Protein AF-A0A354M3P5-F1 (afdb_monomer)

Solvent-accessible surface area (backbone atoms only — not comparable to full-atom values): 19837 Å² total; per-residue (Å²): 135,86,82,86,78,85,82,77,86,78,77,88,73,89,76,89,75,86,85,77,89,74,95,75,87,72,78,72,76,75,56,75,45,74,88,72,51,92,60,45,34,33,39,21,39,80,48,54,45,49,77,28,66,48,62,41,77,49,44,38,40,32,27,30,64,82,75,73,38,81,31,63,32,48,49,71,43,52,34,31,38,46,77,45,86,85,31,73,47,47,80,80,62,49,25,47,46,70,95,65,72,90,73,82,83,83,66,96,84,57,84,75,81,77,77,78,40,64,35,51,25,42,51,77,29,38,50,16,61,39,42,37,35,53,34,90,82,52,75,54,78,33,33,43,32,39,35,65,48,73,36,87,67,71,43,90,43,48,46,76,42,94,21,40,43,30,40,39,33,37,30,59,40,73,58,42,71,71,68,60,51,45,41,32,28,70,75,45,75,71,51,65,58,36,39,59,76,68,64,53,62,64,81,34,54,68,58,54,79,75,51,71,46,95,80,28,30,35,37,31,46,65,53,102,89,46,40,34,43,33,54,46,45,80,35,38,61,27,28,31,50,65,43,74,60,24,51,47,44,83,54,49,76,46,77,42,74,55,68,75,42,75,91,47,86,85,38,44,79,30,41,29,24,37,33,42,49,29,22,38,32,57,24,93,89,46,82,47,68,33,77,37,50,38,30,45,39,71,78,51,101,51,31,37,37,42,33,53,31,58,62,48,63,66,74,28,41,36,64,60,71,71,32,63,72,55,63,72,69,68,56,61,62,41,74,72,73,35,45,37,34,36,28,36,56,61,130

Radius of gyration: 24.17 Å; Cα contacts (8 Å, |Δi|>4): 695; chains: 1; bounding box: 56×64×63 Å

Sequence (347 aa):
MKKIFYFLCLSVIALTFPSCNDDDNDETKKPTSFDEIDEKIMYSFEASSQSMSNTLDVKVILQGEESGKSFTAPEDINIPFEVDAASTAEIGTDYSIDGYTPTESTAADSEEPKLKHFITVKAGSNEGTVRFTAGESISTIKSIILKLNAPEKNADKFYLGNYDRMNIYITKANTDFNNFAGNWKPVKITNKLNWINLEIPAEDYTNLPETFNADDYLEIVNTNDSKKIIPHVTGSLKNYFCGSEHEVSFLSVENFFDMSMMDNWDGIDIIYYTIKGANKYFSATKSEPADLKIGFYKVDDNTINIFIHEYVPTDFFYSSFNDTFFGEWNFNAPSVFGITYKFTRIQ

Mean predicted aligned error: 10.64 Å

Secondary structure (DSSP, 8-state):
-------------------------------SSGGG--S-EEEEES-SEEEESSEEEEEEEEEETTT-SBPPPSS-EEEEEEE-TT--SPBTTTEEETT--------TTS------EEEEEPTT-SEEEEEEEE-TT--S-EEEEEEE---SSSGGGEEE-S-SEEEEEE-TTTTSGGGG-EEEEEEEES-HHHHHHTT--GGGGTT-S----TT-EEEEEEETTEEEEEEE--SGGGGTS-SS-EEEEEEEEEEE--TT-TT-TT-EEEEEEEEEEEETT--SS---EEEEEEEEEEEETTEEEEEE-----SSSSHHHHT-HHHHHTT--HHHHS-EEEEEEE--

Structure (mmCIF, N/CA/C/O backbone):
data_AF-A0A354M3P5-F1
#
_entry.id   AF-A0A354M3P5-F1
#
loop_
_atom_site.group_PDB
_atom_site.id
_atom_site.type_symbol
_atom_site.label_atom_id
_atom_site.label_alt_id
_atom_site.label_comp_id
_atom_site.label_asym_id
_atom_site.label_entity_id
_atom_site.label_seq_id
_atom_site.pdbx_PDB_ins_code
_atom_site.Cartn_x
_atom_site.Cartn_y
_atom_site.Cartn_z
_atom_site.occupancy
_atom_site.B_iso_or_equiv
_atom_site.auth_seq_id
_atom_site.auth_comp_id
_atom_site.auth_asym_id
_atom_site.auth_atom_id
_atom_site.pdbx_PDB_model_num
ATOM 1 N N . MET A 1 1 ? -27.046 15.593 -1.693 1.00 27.48 1 MET A N 1
ATOM 2 C CA . MET A 1 1 ? -25.793 15.985 -2.375 1.00 27.48 1 MET A CA 1
ATOM 3 C C . MET A 1 1 ? -24.634 15.523 -1.506 1.00 27.48 1 MET A C 1
ATOM 5 O O . MET A 1 1 ? -24.440 16.097 -0.446 1.00 27.48 1 MET A O 1
ATOM 9 N N . LYS A 1 2 ? -23.947 14.437 -1.883 1.00 25.05 2 LYS A N 1
ATOM 10 C CA . LYS A 1 2 ? -22.755 13.952 -1.168 1.00 25.05 2 LYS A CA 1
ATOM 11 C C . LYS A 1 2 ? -21.579 14.855 -1.552 1.00 25.05 2 LYS A C 1
ATOM 13 O O . LYS A 1 2 ? -21.233 14.909 -2.728 1.00 25.05 2 LYS A O 1
ATOM 18 N N . LYS A 1 3 ? -21.027 15.607 -0.598 1.00 25.31 3 LYS A N 1
ATOM 19 C CA . LYS A 1 3 ? -19.786 16.366 -0.799 1.00 25.31 3 LYS A CA 1
ATOM 20 C C . LYS A 1 3 ? -18.620 15.400 -0.595 1.00 25.31 3 LYS A C 1
ATOM 22 O O . LYS A 1 3 ? -18.462 14.859 0.490 1.00 25.31 3 LYS A O 1
ATOM 27 N N . ILE A 1 4 ? -17.865 15.148 -1.657 1.00 26.86 4 ILE A N 1
ATOM 28 C CA . ILE A 1 4 ? -16.621 14.376 -1.621 1.00 26.86 4 ILE A CA 1
ATOM 29 C C . ILE A 1 4 ? -15.519 15.360 -1.225 1.00 26.86 4 ILE A C 1
ATOM 31 O O . ILE A 1 4 ? -15.253 16.300 -1.972 1.00 26.86 4 ILE A O 1
ATOM 35 N N . PHE A 1 5 ? -14.914 15.174 -0.053 1.00 29.09 5 PHE A N 1
ATOM 36 C CA . PHE A 1 5 ? -13.699 15.885 0.343 1.00 29.09 5 PHE A CA 1
ATOM 37 C C . PHE A 1 5 ? -12.498 14.960 0.141 1.00 29.09 5 PHE A C 1
ATOM 39 O O . PHE A 1 5 ? -12.430 13.885 0.733 1.00 29.09 5 PHE A O 1
ATOM 46 N N . TYR A 1 6 ? -11.569 15.382 -0.716 1.00 27.64 6 TYR A N 1
ATOM 47 C CA . TYR A 1 6 ? -10.250 14.770 -0.849 1.00 27.64 6 TYR A CA 1
ATOM 48 C C . TYR A 1 6 ? -9.402 15.139 0.372 1.00 27.64 6 TYR A C 1
ATOM 50 O O . TYR A 1 6 ? -9.269 16.320 0.693 1.00 27.64 6 TYR A O 1
ATOM 58 N N . PHE A 1 7 ? -8.818 14.141 1.034 1.00 32.97 7 PHE A N 1
ATOM 59 C CA . PHE A 1 7 ? -7.822 14.353 2.080 1.00 32.97 7 PHE A CA 1
ATOM 60 C C . PHE A 1 7 ? -6.436 14.465 1.436 1.00 32.97 7 PHE A C 1
ATOM 62 O O . PHE A 1 7 ? -5.943 13.509 0.842 1.00 32.97 7 PHE A O 1
ATOM 69 N N . LEU A 1 8 ? -5.809 15.637 1.557 1.00 26.88 8 LEU A N 1
ATOM 70 C CA . LEU A 1 8 ? -4.365 15.782 1.400 1.00 26.88 8 LEU A CA 1
ATOM 71 C C . LEU A 1 8 ? -3.717 15.352 2.723 1.00 26.88 8 LEU A C 1
ATOM 73 O O . LEU A 1 8 ? -4.010 15.932 3.770 1.00 26.88 8 LEU A O 1
ATOM 77 N N . CYS A 1 9 ? -2.822 14.366 2.684 1.00 29.03 9 CYS A N 1
ATOM 78 C CA . CYS A 1 9 ? -1.909 14.089 3.790 1.00 29.03 9 CYS A CA 1
ATOM 79 C C . CYS A 1 9 ? -1.002 15.312 4.000 1.00 29.03 9 CYS A C 1
ATOM 81 O O . CYS A 1 9 ? -0.074 15.539 3.226 1.00 29.03 9 CYS A O 1
ATOM 83 N N . LEU A 1 10 ? -1.254 16.110 5.042 1.00 27.86 10 LEU A N 1
ATOM 84 C CA . LEU A 1 10 ? -0.299 17.124 5.483 1.00 27.86 10 LEU A CA 1
ATOM 85 C C . LEU A 1 10 ? 0.821 16.439 6.275 1.00 27.86 10 LEU A C 1
ATOM 87 O O . LEU A 1 10 ? 0.639 16.033 7.421 1.00 27.86 10 LEU A O 1
ATOM 91 N N . SER A 1 11 ? 2.000 16.340 5.667 1.00 32.31 11 SER A N 1
ATOM 92 C CA . SER A 1 11 ? 3.255 16.136 6.388 1.00 32.31 11 SER A CA 1
ATOM 93 C C . SER A 1 11 ? 3.526 17.350 7.280 1.00 32.31 11 SER A C 1
ATOM 95 O O . SER A 1 11 ? 3.612 18.479 6.793 1.00 32.31 11 SER A O 1
ATOM 97 N N . VAL A 1 12 ? 3.661 17.121 8.585 1.00 29.19 12 VAL A N 1
ATOM 98 C CA . VAL A 1 12 ? 3.973 18.153 9.579 1.00 29.19 12 VAL A CA 1
ATOM 99 C C . VAL A 1 12 ? 5.411 18.636 9.369 1.00 29.19 12 VAL A C 1
ATOM 101 O O . VAL A 1 12 ? 6.363 17.984 9.787 1.00 29.19 12 VAL A O 1
ATOM 104 N N . ILE A 1 13 ? 5.580 19.792 8.724 1.00 29.83 13 ILE A N 1
ATOM 105 C CA . ILE A 1 13 ? 6.828 20.560 8.775 1.00 29.83 13 ILE A CA 1
ATOM 106 C C . ILE A 1 13 ? 6.700 21.528 9.952 1.00 29.83 13 ILE A C 1
ATOM 108 O O . ILE A 1 13 ? 5.876 22.442 9.932 1.00 29.83 13 ILE A O 1
ATOM 112 N N . ALA A 1 14 ? 7.518 21.330 10.984 1.00 32.56 14 ALA A N 1
ATOM 113 C CA . ALA A 1 14 ? 7.664 22.286 12.072 1.00 32.56 14 ALA A CA 1
ATOM 114 C C . ALA A 1 14 ? 8.384 23.545 11.555 1.00 32.56 14 ALA A C 1
ATOM 116 O O . ALA A 1 14 ? 9.608 23.576 11.450 1.00 32.56 14 ALA A O 1
ATOM 117 N N . LEU A 1 15 ? 7.622 24.588 11.224 1.00 27.52 15 LEU A N 1
ATOM 118 C CA . LEU A 1 15 ? 8.147 25.939 11.035 1.00 27.52 15 LEU A CA 1
ATOM 119 C C . LEU A 1 15 ? 7.920 26.730 12.322 1.00 27.52 15 LEU A C 1
ATOM 121 O O . LEU A 1 15 ? 6.807 27.146 12.631 1.00 27.52 15 LEU A O 1
ATOM 125 N N . THR A 1 16 ? 8.991 26.939 13.082 1.00 30.89 16 THR A N 1
ATOM 126 C CA . THR A 1 16 ? 9.012 27.902 14.183 1.00 30.89 16 THR A CA 1
ATOM 127 C C . THR A 1 16 ? 9.045 29.318 13.609 1.00 30.89 16 THR A C 1
ATOM 129 O O . THR A 1 16 ? 10.039 29.701 12.991 1.00 30.89 16 THR A O 1
ATOM 132 N N . PHE A 1 17 ? 8.002 30.111 13.853 1.00 30.06 17 PHE A N 1
ATOM 133 C CA . PHE A 1 17 ? 8.050 31.570 13.730 1.00 30.06 17 PHE A CA 1
ATOM 134 C C . PHE A 1 17 ? 7.848 32.216 15.111 1.00 30.06 17 PHE A C 1
ATOM 136 O O . PHE A 1 17 ? 7.131 31.650 15.939 1.00 30.06 17 PHE A O 1
ATOM 143 N N . PRO A 1 18 ? 8.491 33.363 15.403 1.00 30.20 18 PRO A N 1
ATOM 144 C CA . PRO A 1 18 ? 8.414 33.988 16.715 1.00 30.20 18 PRO A CA 1
ATOM 145 C C . PRO A 1 18 ? 7.048 34.636 16.962 1.00 30.20 18 PRO A C 1
ATOM 147 O O . PRO A 1 18 ? 6.507 35.331 16.107 1.00 30.20 18 PRO A O 1
ATOM 150 N N . SER A 1 19 ? 6.568 34.416 18.184 1.00 30.00 19 SER A N 1
ATOM 151 C CA . SER A 1 19 ? 5.450 35.054 18.883 1.00 30.00 19 SER A CA 1
ATOM 152 C C . SER A 1 19 ? 5.223 36.535 18.538 1.00 30.00 19 SER A C 1
ATOM 154 O O . SER A 1 19 ? 6.055 37.384 18.865 1.00 30.00 19 SER A O 1
ATOM 156 N N . CYS A 1 20 ? 4.028 36.846 18.033 1.00 26.80 20 CYS A N 1
ATOM 157 C CA . CYS A 1 20 ? 3.345 38.101 18.335 1.00 26.80 20 CYS A CA 1
ATOM 158 C C . CYS A 1 20 ? 2.257 37.796 19.373 1.00 26.80 20 CYS A C 1
ATOM 160 O O . CYS A 1 20 ? 1.345 37.022 19.095 1.00 26.80 20 CYS A O 1
ATOM 162 N N . ASN A 1 21 ? 2.414 38.380 20.564 1.00 38.94 21 ASN A N 1
ATOM 163 C CA . ASN A 1 21 ? 1.399 38.438 21.612 1.00 38.94 21 ASN A CA 1
ATOM 164 C C . ASN A 1 21 ? 0.134 39.103 21.065 1.00 38.94 21 ASN A C 1
ATOM 166 O O . ASN A 1 21 ? 0.189 40.285 20.735 1.00 38.94 21 ASN A O 1
ATOM 170 N N . ASP A 1 22 ? -0.976 38.375 21.092 1.00 30.92 22 ASP A N 1
ATOM 171 C CA . ASP A 1 22 ? -2.284 38.940 21.401 1.00 30.92 22 ASP A CA 1
ATOM 172 C C . ASP A 1 22 ? -2.872 38.087 22.536 1.00 30.92 22 ASP A C 1
ATOM 174 O O . ASP A 1 22 ? -3.153 36.898 22.378 1.00 30.92 22 ASP A O 1
ATOM 178 N N . ASP A 1 23 ? -2.939 38.705 23.717 1.00 36.22 23 ASP A N 1
ATOM 179 C CA . ASP A 1 23 ? -3.533 38.196 24.955 1.00 36.22 23 ASP A CA 1
ATOM 180 C C . ASP A 1 23 ? -5.069 38.151 24.827 1.00 36.22 23 ASP A C 1
ATOM 182 O O . ASP A 1 23 ? -5.768 38.952 25.442 1.00 36.22 23 ASP A O 1
ATOM 186 N N . ASP A 1 24 ? -5.607 37.198 24.064 1.00 34.44 24 ASP A N 1
ATOM 187 C CA . ASP A 1 24 ? -7.014 36.789 24.179 1.00 34.44 24 ASP A CA 1
ATOM 188 C C . ASP A 1 24 ? -7.067 35.378 24.768 1.00 34.44 24 ASP A C 1
ATOM 190 O O . ASP A 1 24 ? -7.134 34.354 24.087 1.00 34.44 24 ASP A O 1
ATOM 194 N N . ASN A 1 25 ? -6.986 35.347 26.096 1.00 39.16 25 ASN A N 1
ATOM 195 C CA . ASN A 1 25 ? -7.084 34.156 26.925 1.00 39.16 25 ASN A CA 1
ATOM 196 C C . ASN A 1 25 ? -8.553 33.711 27.057 1.00 39.16 25 ASN A C 1
ATOM 198 O O . ASN A 1 25 ? -9.104 33.683 28.158 1.00 39.16 25 ASN A O 1
ATOM 202 N N . ASP A 1 26 ? -9.203 33.401 25.933 1.00 36.16 26 ASP A N 1
ATOM 203 C CA . ASP A 1 26 ? -10.473 32.676 25.931 1.00 36.16 26 ASP A CA 1
ATOM 204 C C . ASP A 1 26 ? -10.154 31.178 25.850 1.00 36.16 26 ASP A C 1
ATOM 206 O O . ASP A 1 26 ? -10.207 30.539 24.793 1.00 36.16 26 ASP A O 1
ATOM 210 N N . GLU A 1 27 ? -9.738 30.609 26.989 1.00 40.81 27 GLU A N 1
ATOM 211 C CA . GLU A 1 27 ? -9.806 29.164 27.195 1.00 40.81 27 GLU A CA 1
ATOM 212 C C . GLU A 1 27 ? -11.283 28.769 27.111 1.00 40.81 27 GLU A C 1
ATOM 214 O O . GLU A 1 27 ? -11.997 28.705 28.113 1.00 40.81 27 GLU A O 1
ATOM 219 N N . THR A 1 28 ? -11.753 28.530 25.887 1.00 55.53 28 THR A N 1
ATOM 220 C CA . THR A 1 28 ? -13.046 27.905 25.616 1.00 55.53 28 THR A CA 1
ATOM 221 C C . THR A 1 28 ? -13.157 26.675 26.508 1.00 55.53 28 THR A C 1
ATOM 223 O O . THR A 1 28 ? -12.428 25.691 26.356 1.00 55.53 28 THR A O 1
ATOM 226 N N . LYS A 1 29 ? -14.023 26.773 27.521 1.00 62.16 29 LYS A N 1
ATOM 227 C CA . LYS A 1 29 ? -14.236 25.727 28.519 1.00 62.16 29 LYS A CA 1
ATOM 228 C C . LYS A 1 29 ? -14.520 24.422 27.778 1.00 62.16 29 LYS A C 1
ATOM 230 O O . LYS A 1 29 ? -15.522 24.324 27.073 1.00 62.16 29 LYS A O 1
ATOM 235 N N . LYS A 1 30 ? -13.633 23.431 27.922 1.00 70.56 30 LYS A N 1
ATOM 236 C CA . LYS A 1 30 ? -13.841 22.113 27.312 1.00 70.56 30 LYS A CA 1
ATOM 237 C C . LYS A 1 30 ? -15.172 21.540 27.813 1.00 70.56 30 LYS A C 1
ATOM 239 O O . LYS A 1 30 ? -15.421 21.623 29.022 1.00 70.56 30 LYS A O 1
ATOM 244 N N . PRO A 1 31 ? -16.006 20.975 26.924 1.00 72.25 31 PRO A N 1
ATOM 245 C CA . PRO A 1 31 ? -17.275 20.397 27.328 1.00 72.25 31 PRO A CA 1
ATOM 246 C C . PRO A 1 31 ? -17.030 19.292 28.356 1.00 72.25 31 PRO A C 1
ATOM 248 O O . PRO A 1 31 ? -16.082 18.512 28.257 1.00 72.25 31 PRO A O 1
ATOM 251 N N . THR A 1 32 ? -17.881 19.265 29.371 1.00 80.69 32 THR A N 1
ATOM 252 C CA . THR A 1 32 ? -17.844 18.308 30.484 1.00 80.69 32 THR A CA 1
ATOM 253 C C . THR A 1 32 ? -18.925 17.237 30.359 1.00 80.69 32 THR A C 1
ATOM 255 O O . THR A 1 32 ? -18.913 16.263 31.108 1.00 80.69 32 THR A O 1
ATOM 258 N N . SER A 1 33 ? -19.841 17.387 29.395 1.00 84.88 33 SER A N 1
ATOM 259 C CA . SER A 1 33 ? -20.856 16.395 29.028 1.00 84.88 33 SER A CA 1
ATOM 260 C C . SER A 1 33 ? -21.257 16.514 27.551 1.00 84.88 33 SER A C 1
ATOM 262 O O . SER A 1 33 ? -20.971 17.522 26.906 1.00 84.88 33 SER A O 1
ATOM 264 N N . PHE A 1 34 ? -21.951 15.502 27.018 1.00 85.06 34 PHE A N 1
ATOM 265 C CA . PHE A 1 34 ? -22.477 15.518 25.644 1.00 85.06 34 PHE A CA 1
ATOM 266 C C . PHE A 1 34 ? -23.648 16.472 25.406 1.00 85.06 34 PHE A C 1
ATOM 268 O O . PHE A 1 34 ? -23.914 16.831 24.258 1.00 85.06 34 PHE A O 1
ATOM 275 N N . ASP A 1 35 ? -24.314 16.913 26.470 1.00 84.38 35 ASP A N 1
ATOM 276 C CA . ASP A 1 35 ? -25.398 17.892 26.378 1.00 84.38 35 ASP A CA 1
ATOM 277 C C . ASP A 1 35 ? -24.871 19.302 26.074 1.00 84.38 35 ASP A C 1
ATOM 279 O O . ASP A 1 35 ? -25.602 20.124 25.535 1.00 84.38 35 ASP A O 1
ATOM 283 N N . GLU A 1 36 ? -23.595 19.572 26.377 1.00 83.00 36 GLU A N 1
ATOM 284 C CA . GLU A 1 36 ? -22.907 20.838 26.076 1.00 83.00 36 GLU A CA 1
ATOM 285 C C . GLU A 1 36 ? -22.355 20.884 24.636 1.00 83.00 36 GLU A C 1
ATOM 287 O O . GLU A 1 36 ? -21.665 21.835 24.270 1.00 83.00 36 GLU A O 1
ATOM 292 N N . ILE A 1 37 ? -22.606 19.843 23.830 1.00 83.06 37 ILE A N 1
ATOM 293 C CA . ILE A 1 37 ? -22.069 19.702 22.475 1.00 83.06 37 ILE A CA 1
ATOM 294 C C . ILE A 1 37 ? -23.180 19.918 21.448 1.00 83.06 37 ILE A C 1
ATOM 296 O O . ILE A 1 37 ? -24.092 19.092 21.302 1.00 83.06 37 ILE A O 1
ATOM 300 N N . ASP A 1 38 ? -23.036 21.008 20.697 1.00 83.81 38 ASP A N 1
ATOM 301 C CA . ASP A 1 38 ? -23.985 21.449 19.671 1.00 83.81 38 ASP A CA 1
ATOM 302 C C . ASP A 1 38 ? -23.616 20.994 18.245 1.00 83.81 38 ASP A C 1
ATOM 304 O O . ASP A 1 38 ? -24.405 21.179 17.322 1.00 83.81 38 ASP A O 1
ATOM 308 N N . GLU A 1 39 ? -22.465 20.338 18.057 1.00 86.00 39 GLU A N 1
ATOM 309 C CA . GLU A 1 39 ? -22.055 19.749 16.774 1.00 86.00 39 GLU A CA 1
ATOM 310 C C . GLU A 1 39 ? -22.194 18.218 16.758 1.00 86.00 39 GLU A C 1
ATOM 312 O O . GLU A 1 39 ? -22.227 17.561 17.804 1.00 86.00 39 GLU A O 1
ATOM 317 N N . LYS A 1 40 ? -22.246 17.620 15.560 1.00 90.81 40 LYS A N 1
ATOM 318 C CA . LYS A 1 40 ? -22.055 16.172 15.439 1.00 90.81 40 LYS A CA 1
ATOM 319 C C . LYS A 1 40 ? -20.577 15.816 15.464 1.00 90.81 40 LYS A C 1
ATOM 321 O O . LYS A 1 40 ? -19.721 16.572 15.014 1.00 90.81 40 LYS A O 1
ATOM 326 N N . ILE A 1 41 ? -20.293 14.609 15.926 1.00 93.75 41 ILE A N 1
ATOM 327 C CA . ILE A 1 41 ? -18.944 14.084 16.089 1.00 93.75 41 ILE A CA 1
ATOM 328 C C . ILE A 1 41 ? -18.720 12.979 15.057 1.00 93.75 41 ILE A C 1
ATOM 330 O O . ILE A 1 41 ? -19.405 11.954 15.043 1.00 93.75 41 ILE A O 1
ATOM 334 N N . MET A 1 42 ? -17.740 13.181 14.189 1.00 94.62 42 MET A N 1
ATOM 335 C CA . MET A 1 42 ? -17.247 12.151 13.291 1.00 94.62 42 MET A CA 1
ATOM 336 C C . MET A 1 42 ? -16.378 11.160 14.064 1.00 94.62 42 MET A C 1
ATOM 338 O O . MET A 1 42 ? -15.524 11.568 14.851 1.00 94.62 42 MET A O 1
ATOM 342 N N . TYR A 1 43 ? -16.538 9.869 13.784 1.00 96.06 43 TYR A N 1
ATOM 343 C CA . TYR A 1 43 ? -15.621 8.821 14.229 1.00 96.06 43 TYR A CA 1
ATOM 344 C C . TYR A 1 43 ? -15.225 7.924 13.055 1.00 96.06 43 TYR A C 1
ATOM 346 O O . TYR A 1 43 ? -16.040 7.609 12.185 1.00 96.06 43 TYR A O 1
ATOM 354 N N . SER A 1 44 ? -13.949 7.554 12.998 1.00 96.50 44 SER A N 1
ATOM 355 C CA . SER A 1 44 ? -13.354 6.821 11.877 1.00 96.50 44 SER A CA 1
ATOM 356 C C . SER A 1 44 ? -12.090 6.107 12.338 1.00 96.50 44 SER A C 1
ATOM 358 O O . SER A 1 44 ? -11.407 6.606 13.236 1.00 96.50 44 SER A O 1
ATOM 360 N N . PHE A 1 45 ? -11.729 4.994 11.699 1.00 97.56 45 PHE A N 1
ATOM 361 C CA . PHE A 1 45 ? -10.362 4.485 11.789 1.00 97.56 45 PHE A CA 1
ATOM 362 C C . PHE A 1 45 ? -9.372 5.547 11.289 1.00 97.56 45 PHE A C 1
ATOM 364 O O . PHE A 1 45 ? -9.740 6.417 10.492 1.00 97.56 45 PHE A O 1
ATOM 371 N N . GLU A 1 46 ? -8.116 5.481 11.736 1.00 94.25 46 GLU A N 1
ATOM 372 C CA . GLU A 1 46 ? -7.064 6.398 11.264 1.00 94.25 46 GLU A CA 1
ATOM 373 C C . GLU A 1 46 ? -6.675 6.170 9.793 1.00 94.25 46 GLU A C 1
ATOM 375 O O . GLU A 1 46 ? -6.226 7.093 9.114 1.00 94.25 46 GLU A O 1
ATOM 380 N N . ALA A 1 47 ? -6.877 4.949 9.293 1.00 92.06 47 ALA A N 1
ATOM 381 C CA . ALA A 1 47 ? -6.555 4.536 7.936 1.00 92.06 47 ALA A CA 1
ATOM 382 C C . ALA A 1 47 ? -7.534 3.461 7.447 1.00 92.06 47 ALA A C 1
ATOM 384 O O . ALA A 1 47 ? -8.117 2.722 8.240 1.00 92.06 47 ALA A O 1
ATOM 385 N N . SER A 1 48 ? -7.675 3.338 6.128 1.00 92.75 48 SER A N 1
ATOM 386 C CA . SER A 1 48 ? -8.468 2.281 5.488 1.00 92.75 48 SER A CA 1
ATOM 387 C C . SER A 1 48 ? -7.756 0.922 5.454 1.00 92.75 48 SER A C 1
ATOM 389 O O . SER A 1 48 ? -8.408 -0.114 5.311 1.00 92.75 48 SER A O 1
ATOM 391 N N . SER A 1 49 ? -6.427 0.896 5.573 1.00 92.31 49 SER A N 1
ATOM 392 C CA . SER A 1 49 ? -5.634 -0.333 5.538 1.00 92.31 49 SER A CA 1
ATOM 393 C C . SER A 1 49 ? -4.308 -0.206 6.282 1.00 92.31 49 SER A C 1
ATOM 395 O O . SER A 1 49 ? -3.680 0.852 6.285 1.00 92.31 49 SER A O 1
ATOM 397 N N . GLN A 1 50 ? -3.860 -1.307 6.891 1.00 90.69 50 GLN A N 1
ATOM 398 C CA . GLN A 1 50 ? -2.546 -1.419 7.534 1.00 90.69 50 GLN A CA 1
ATOM 399 C C . GLN A 1 50 ? -1.984 -2.841 7.425 1.00 90.69 50 GLN A C 1
ATOM 401 O O . GLN A 1 50 ? -2.715 -3.808 7.216 1.00 90.69 50 GLN A O 1
ATOM 406 N N . SER A 1 51 ? -0.669 -2.974 7.596 1.00 89.06 51 SER A N 1
ATOM 407 C CA . SER A 1 51 ? 0.019 -4.264 7.705 1.00 89.06 51 SER A CA 1
ATOM 408 C C . SER A 1 51 ? 0.434 -4.542 9.147 1.00 89.06 51 SER A C 1
ATOM 410 O O . SER A 1 51 ? 0.971 -3.654 9.809 1.00 89.06 51 SER A O 1
ATOM 412 N N . MET A 1 52 ? 0.294 -5.787 9.594 1.00 89.56 52 MET A N 1
ATOM 413 C CA . MET A 1 52 ? 0.733 -6.275 10.896 1.00 89.56 52 MET A CA 1
ATOM 414 C C . MET A 1 52 ? 1.709 -7.443 10.716 1.00 89.56 52 MET A C 1
ATOM 416 O O . MET A 1 52 ? 1.324 -8.517 10.258 1.00 89.56 52 MET A O 1
ATOM 420 N N . SER A 1 53 ? 2.969 -7.267 11.120 1.00 83.88 53 SER A N 1
ATOM 421 C CA . SER A 1 53 ? 3.941 -8.370 11.174 1.00 83.88 53 SER A CA 1
ATOM 422 C C . SER A 1 53 ? 4.056 -8.994 12.562 1.00 83.88 53 SER A C 1
ATOM 424 O O . SER A 1 53 ? 4.388 -10.165 12.659 1.00 83.88 53 SER A O 1
ATOM 426 N N . ASN A 1 54 ? 3.761 -8.269 13.642 1.00 87.50 54 ASN A N 1
ATOM 427 C CA . ASN A 1 54 ? 3.731 -8.848 14.986 1.00 87.50 54 ASN A CA 1
ATOM 428 C C . ASN A 1 54 ? 2.589 -8.279 15.817 1.00 87.50 54 ASN A C 1
ATOM 430 O O . ASN A 1 54 ? 1.699 -9.016 16.214 1.00 87.50 54 ASN A O 1
ATOM 434 N N . THR A 1 55 ? 2.590 -6.968 16.024 1.00 91.88 55 THR A N 1
ATOM 435 C CA . THR A 1 55 ? 1.533 -6.259 16.744 1.00 91.88 55 THR A CA 1
ATOM 436 C C . THR A 1 55 ? 1.106 -5.035 15.957 1.00 91.88 55 THR A C 1
ATOM 438 O O . THR A 1 55 ? 1.927 -4.449 15.249 1.00 91.88 55 THR A O 1
ATOM 441 N N . LEU A 1 56 ? -0.152 -4.636 16.102 1.00 93.94 56 LEU A N 1
ATOM 442 C CA . LEU A 1 56 ? -0.694 -3.426 15.497 1.00 93.94 56 LEU A CA 1
ATOM 443 C C . LEU A 1 56 ? -1.648 -2.738 16.467 1.00 93.94 56 LEU A C 1
ATOM 445 O O . LEU A 1 56 ? -2.589 -3.359 16.953 1.00 93.94 56 LEU A O 1
ATOM 449 N N . ASP A 1 57 ? -1.417 -1.455 16.715 1.00 95.81 57 ASP A N 1
ATOM 450 C CA . ASP A 1 57 ? -2.317 -0.615 17.498 1.00 95.81 57 ASP A CA 1
ATOM 451 C C . ASP A 1 57 ? -3.316 0.041 16.538 1.00 95.81 57 ASP A C 1
ATOM 453 O O . ASP A 1 57 ? -2.982 0.981 15.823 1.00 95.81 57 ASP A O 1
ATOM 457 N N . VAL A 1 58 ? -4.540 -0.484 16.501 1.00 96.50 58 VAL A N 1
ATOM 458 C CA . VAL A 1 58 ? -5.627 0.028 15.662 1.00 96.50 58 VAL A CA 1
ATOM 459 C C . VAL A 1 58 ? -6.300 1.186 16.376 1.00 96.50 58 VAL A C 1
ATOM 461 O O . VAL A 1 58 ? -6.765 1.030 17.510 1.00 96.50 58 VAL A O 1
ATOM 464 N N . LYS A 1 59 ? -6.384 2.333 15.699 1.00 96.69 59 LYS A N 1
ATOM 465 C CA . LYS A 1 59 ? -6.919 3.565 16.278 1.00 96.69 59 LYS A CA 1
ATOM 466 C C . LYS A 1 59 ? -8.229 4.013 15.653 1.00 96.69 59 LYS A C 1
ATOM 468 O O . LYS A 1 59 ? -8.418 3.915 14.441 1.00 96.69 59 LYS A O 1
ATOM 473 N N . VAL A 1 60 ? -9.083 4.598 16.488 1.00 96.75 60 VAL A N 1
ATOM 474 C CA . VAL A 1 60 ? -10.240 5.402 16.080 1.00 96.75 60 VAL A CA 1
ATOM 475 C C . VAL A 1 60 ? -10.034 6.836 16.542 1.00 96.75 60 VAL A C 1
ATOM 477 O O . VAL A 1 60 ? -9.667 7.066 17.693 1.00 96.75 60 VAL A O 1
ATOM 480 N N . ILE A 1 61 ? -10.293 7.790 15.649 1.00 96.00 61 ILE A N 1
ATOM 481 C CA . ILE A 1 61 ? -10.122 9.227 15.883 1.00 96.00 61 ILE A CA 1
ATOM 482 C C . ILE A 1 61 ? -11.490 9.912 15.884 1.00 96.00 61 ILE A C 1
ATOM 484 O O . ILE A 1 61 ? -12.350 9.591 15.060 1.00 96.00 61 ILE A O 1
ATOM 488 N N . LEU A 1 62 ? -11.669 10.877 16.789 1.00 95.31 62 LEU A N 1
ATOM 489 C CA . LEU A 1 62 ? -12.845 11.738 16.878 1.00 95.31 62 LEU A CA 1
ATOM 490 C C . LEU A 1 62 ? -12.568 13.142 16.335 1.00 95.31 62 LEU A C 1
ATOM 492 O O . LEU A 1 62 ? -11.561 13.772 16.676 1.00 95.31 62 LEU A O 1
ATOM 496 N N . GLN A 1 63 ? -13.496 13.663 15.535 1.00 92.38 63 GLN A N 1
ATOM 497 C CA . GLN A 1 63 ? -13.433 15.019 14.984 1.00 92.38 63 GLN A CA 1
ATOM 498 C C . GLN A 1 63 ? -14.805 15.692 15.035 1.00 92.38 63 GLN A C 1
ATOM 500 O O . GLN A 1 63 ? -15.820 15.037 14.817 1.00 92.38 63 GLN A O 1
ATOM 505 N N . GLY A 1 64 ? -14.844 16.992 15.312 1.00 88.00 64 GLY A N 1
ATOM 506 C CA . GLY A 1 64 ? -16.081 17.772 15.243 1.00 88.00 64 GLY A CA 1
ATOM 507 C C . GLY A 1 64 ? -16.473 18.080 13.793 1.00 88.00 64 GLY A C 1
ATOM 508 O O . GLY A 1 64 ? -15.606 18.416 12.984 1.00 88.00 64 GLY A O 1
ATOM 509 N N . GLU A 1 65 ? -17.758 17.947 13.447 1.00 81.75 65 GLU A N 1
ATOM 510 C CA . GLU A 1 65 ? -18.284 18.236 12.102 1.00 81.75 65 GLU A CA 1
ATOM 511 C C . GLU A 1 65 ? -18.081 19.695 11.692 1.00 81.75 65 GLU A C 1
ATOM 513 O O . GLU A 1 65 ? -17.668 19.966 10.565 1.00 81.75 65 GLU A O 1
ATOM 518 N N . GLU A 1 66 ? -18.380 20.632 12.590 1.00 73.06 66 GLU A N 1
ATOM 519 C CA . GLU A 1 66 ? -18.355 22.059 12.272 1.00 73.06 66 GLU A CA 1
ATOM 520 C C . GLU A 1 66 ? -16.957 22.638 12.454 1.00 73.06 66 GLU A C 1
ATOM 522 O O . GLU A 1 66 ? -16.504 23.464 11.658 1.00 73.06 66 GLU A O 1
ATOM 527 N N . SER A 1 67 ? -16.248 22.181 13.487 1.00 69.06 67 SER A N 1
ATOM 528 C CA . SER A 1 67 ? -14.896 22.654 13.770 1.00 69.06 67 SER A CA 1
ATOM 529 C C . SER A 1 67 ? -13.853 22.087 12.804 1.00 69.06 67 SER A C 1
ATOM 531 O O . SER A 1 67 ? -12.824 22.731 12.582 1.00 69.06 67 SER A O 1
ATOM 533 N N . GLY A 1 68 ? -14.079 20.883 12.257 1.00 70.12 68 GLY A N 1
ATOM 534 C CA . GLY A 1 68 ? -13.092 20.133 11.473 1.00 70.12 68 GLY A CA 1
ATOM 535 C C . GLY A 1 68 ? -11.818 19.796 12.261 1.00 70.12 68 GLY A C 1
ATOM 536 O O . GLY A 1 68 ? -10.793 19.451 11.673 1.00 70.12 68 GLY A O 1
ATOM 537 N N . LYS A 1 69 ? -11.854 19.954 13.589 1.00 78.56 69 LYS A N 1
ATOM 538 C CA . LYS A 1 69 ? -10.722 19.783 14.506 1.00 78.56 69 LYS A CA 1
ATOM 539 C C . LYS A 1 69 ? -10.908 18.528 15.352 1.00 78.56 69 LYS A C 1
ATOM 541 O O . LYS A 1 69 ? -12.008 17.988 15.467 1.00 78.56 69 LYS A O 1
ATOM 546 N N . SER A 1 70 ? -9.817 18.086 15.976 1.00 82.94 70 SER A N 1
ATOM 547 C CA . SER A 1 70 ? -9.831 17.003 16.960 1.00 82.94 70 SER A CA 1
ATOM 548 C C . SER A 1 70 ? -10.847 17.277 18.069 1.00 82.94 70 SER A C 1
ATOM 550 O O . SER A 1 70 ? -10.766 18.301 18.749 1.00 82.94 70 SER A O 1
ATOM 552 N N . PHE A 1 71 ? -11.768 16.338 18.276 1.00 89.75 71 PHE A N 1
ATOM 553 C CA . PHE A 1 71 ? -12.783 16.413 19.322 1.00 89.75 71 PHE A CA 1
ATOM 554 C C . PHE A 1 71 ? -12.309 15.664 20.571 1.00 89.75 71 PHE A C 1
ATOM 556 O O . PHE A 1 71 ? -11.956 14.492 20.491 1.00 89.75 71 PHE A O 1
ATOM 563 N N . THR A 1 72 ? -12.302 16.323 21.731 1.00 91.69 72 THR A N 1
ATOM 564 C CA . THR A 1 72 ? -11.924 15.691 23.006 1.00 91.69 72 THR A CA 1
ATOM 565 C C . THR A 1 72 ? -13.161 15.137 23.706 1.00 91.69 72 THR A C 1
ATOM 567 O O . THR A 1 72 ? -14.078 15.894 24.016 1.00 91.69 72 THR A O 1
ATOM 570 N N . ALA A 1 73 ? -13.170 13.838 23.994 1.00 92.56 73 ALA A N 1
ATOM 571 C CA . ALA A 1 73 ? -14.284 13.158 24.636 1.00 92.56 73 ALA A CA 1
ATOM 572 C C . ALA A 1 73 ? -14.512 13.671 26.077 1.00 92.56 73 ALA A C 1
ATOM 574 O O . ALA A 1 73 ? -13.572 13.645 26.876 1.00 92.56 73 ALA A O 1
ATOM 575 N N . PRO A 1 74 ? -15.730 14.113 26.447 1.00 92.31 74 PRO A N 1
ATOM 576 C CA . PRO A 1 74 ? -16.034 14.558 27.813 1.00 92.31 74 PRO A CA 1
ATOM 577 C C . PRO A 1 74 ? -16.138 13.392 28.813 1.00 92.31 74 PRO A C 1
ATOM 579 O O . PRO A 1 74 ? -15.887 13.562 30.003 1.00 92.31 74 PRO A O 1
ATOM 582 N N . GLU A 1 75 ? -16.472 12.196 28.329 1.00 93.06 75 GLU A N 1
ATOM 583 C CA . GLU A 1 75 ? -16.555 10.945 29.086 1.00 93.06 75 GLU A CA 1
ATOM 584 C C . GLU A 1 75 ? -16.023 9.777 28.238 1.00 93.06 75 GLU A C 1
ATOM 586 O O . GLU A 1 75 ? -15.745 9.950 27.052 1.00 93.06 75 GLU A O 1
ATOM 591 N N . ASP A 1 76 ? -15.867 8.590 28.831 1.00 94.38 76 ASP A N 1
ATOM 592 C CA . ASP A 1 76 ? -15.450 7.390 28.096 1.00 94.38 76 ASP A CA 1
ATOM 593 C C . ASP A 1 76 ? -16.489 7.011 27.022 1.00 94.38 76 ASP A C 1
ATOM 595 O O . ASP A 1 76 ? -17.668 6.804 27.321 1.00 94.38 76 ASP A O 1
ATOM 599 N N . ILE A 1 77 ? -16.035 6.846 25.779 1.00 93.88 77 ILE A N 1
ATOM 600 C CA . ILE A 1 77 ? -16.859 6.440 24.635 1.00 93.88 77 ILE A CA 1
ATOM 601 C C . ILE A 1 77 ? -16.431 5.044 24.202 1.00 93.88 77 ILE A C 1
ATOM 603 O O . ILE A 1 77 ? -15.292 4.839 23.788 1.00 93.88 77 ILE A O 1
ATOM 607 N N . ASN A 1 78 ? -17.358 4.089 24.242 1.00 93.44 78 ASN A N 1
ATOM 608 C CA . ASN A 1 78 ? -17.144 2.756 23.689 1.00 93.44 78 ASN A CA 1
ATOM 609 C C . ASN A 1 78 ? -17.679 2.712 22.260 1.00 93.44 78 ASN A C 1
ATOM 611 O O . ASN A 1 78 ? -18.888 2.818 22.044 1.00 93.44 78 ASN A O 1
ATOM 615 N N . ILE A 1 79 ? -16.774 2.549 21.299 1.00 93.94 79 ILE A N 1
ATOM 616 C CA . ILE A 1 79 ? -17.097 2.449 19.877 1.00 93.94 79 ILE A CA 1
ATOM 617 C C . ILE A 1 79 ? -17.045 0.970 19.499 1.00 93.94 79 ILE A C 1
ATOM 619 O O . ILE A 1 79 ? -15.951 0.397 19.483 1.00 93.94 79 ILE A O 1
ATOM 623 N N . PRO A 1 80 ? -18.192 0.319 19.242 1.00 93.06 80 PRO A N 1
ATOM 624 C CA . PRO A 1 80 ? -18.186 -1.085 18.895 1.00 93.06 80 PRO A CA 1
ATOM 625 C C . PRO A 1 80 ? -17.622 -1.306 17.492 1.00 93.06 80 PRO A C 1
ATOM 627 O O . PRO A 1 80 ? -17.819 -0.488 16.593 1.00 93.06 80 PRO A O 1
ATOM 630 N N . PHE A 1 81 ? -16.994 -2.454 17.275 1.00 92.88 81 PHE A N 1
ATOM 631 C CA . PHE A 1 81 ? -16.605 -2.928 15.954 1.00 92.88 81 PHE A CA 1
ATOM 632 C C . PHE A 1 81 ? -16.893 -4.421 15.800 1.00 92.88 81 PHE A C 1
ATOM 634 O O . PHE A 1 81 ? -17.021 -5.164 16.776 1.00 92.88 81 PHE A O 1
ATOM 641 N N . GLU A 1 82 ? -17.022 -4.853 14.553 1.00 91.06 82 GLU A N 1
ATOM 642 C CA . GLU A 1 82 ? -17.155 -6.258 14.178 1.00 91.06 82 GLU A CA 1
ATOM 643 C C . GLU A 1 82 ? -16.027 -6.666 13.227 1.00 91.06 82 GLU A C 1
ATOM 645 O O . GLU A 1 82 ? -15.494 -5.834 12.487 1.00 91.06 82 GLU A O 1
ATOM 650 N N . VAL A 1 83 ? -15.671 -7.950 13.269 1.00 91.19 83 VAL A N 1
ATOM 651 C CA . VAL A 1 83 ? -14.825 -8.591 12.259 1.00 91.19 83 VAL A CA 1
ATOM 652 C C . VAL A 1 83 ? -15.766 -9.121 11.181 1.00 91.19 83 VAL A C 1
ATOM 654 O O . VAL A 1 83 ? -16.641 -9.937 11.468 1.00 91.19 83 VAL A O 1
ATOM 657 N N . ASP A 1 84 ? -15.634 -8.612 9.961 1.00 91.31 84 ASP A N 1
ATOM 658 C CA . ASP A 1 84 ? -16.466 -9.004 8.824 1.00 91.31 84 ASP A CA 1
ATOM 659 C C . ASP A 1 84 ? -16.177 -10.470 8.454 1.00 91.31 84 ASP A C 1
ATOM 661 O O . ASP A 1 84 ? -15.023 -10.909 8.475 1.00 91.31 84 ASP A O 1
ATOM 665 N N . ALA A 1 85 ? -17.216 -11.225 8.093 1.00 88.31 85 ALA A N 1
ATOM 666 C CA . ALA A 1 85 ? -17.116 -12.641 7.733 1.00 88.31 85 ALA A CA 1
ATOM 667 C C . ALA A 1 85 ? -16.284 -12.888 6.459 1.00 88.31 85 ALA A C 1
ATOM 669 O O . ALA A 1 85 ? -15.869 -14.016 6.212 1.00 88.31 85 ALA A O 1
ATOM 670 N N . ALA A 1 86 ? -16.028 -11.848 5.658 1.00 91.62 86 ALA A N 1
ATOM 671 C CA . ALA A 1 86 ? -15.099 -11.904 4.530 1.00 91.62 86 ALA A CA 1
ATOM 672 C C . ALA A 1 86 ? -13.611 -11.892 4.948 1.00 91.62 86 ALA A C 1
ATOM 674 O O . ALA A 1 86 ? -12.733 -12.013 4.091 1.00 91.62 86 ALA A O 1
ATOM 675 N N . SER A 1 87 ? -13.308 -11.735 6.241 1.00 92.69 87 SER A N 1
ATOM 676 C CA . SER A 1 87 ? -11.950 -11.892 6.770 1.00 92.69 87 SER A CA 1
ATOM 677 C C . SER A 1 87 ? -11.440 -13.311 6.522 1.00 92.69 87 SER A C 1
ATOM 679 O O . SER A 1 87 ? -12.175 -14.286 6.652 1.00 92.69 87 SER A O 1
ATOM 681 N N . THR A 1 88 ? -10.158 -13.435 6.189 1.00 92.94 88 THR A N 1
ATOM 682 C CA . THR A 1 88 ? -9.510 -14.739 5.957 1.00 92.94 88 THR A CA 1
ATOM 683 C C . THR A 1 88 ? -8.703 -15.222 7.161 1.00 92.94 88 THR A C 1
ATOM 685 O O . THR A 1 88 ? -8.297 -16.390 7.192 1.00 92.94 88 THR A O 1
ATOM 688 N N . ALA A 1 89 ? -8.443 -14.321 8.115 1.00 92.44 89 ALA A N 1
ATOM 689 C CA . ALA A 1 89 ? -7.789 -14.598 9.385 1.00 92.44 89 ALA A CA 1
ATOM 690 C C . ALA A 1 89 ? -8.806 -15.033 10.452 1.00 92.44 89 ALA A C 1
ATOM 692 O O . ALA A 1 89 ? -9.863 -14.416 10.593 1.00 92.44 89 ALA A O 1
ATOM 693 N N . GLU A 1 90 ? -8.451 -16.032 11.252 1.00 90.19 90 GLU A N 1
ATOM 694 C CA . GLU A 1 90 ? -9.260 -16.520 12.369 1.00 90.19 90 GLU A CA 1
ATOM 695 C C . GLU A 1 90 ? -8.742 -15.999 13.722 1.00 90.19 90 GLU A C 1
ATOM 697 O O . GLU A 1 90 ? -7.567 -16.155 14.065 1.00 90.19 90 GLU A O 1
ATOM 702 N N . ILE A 1 91 ? -9.622 -15.392 14.524 1.00 88.94 91 ILE A N 1
ATOM 703 C CA . ILE A 1 91 ? -9.282 -14.936 15.879 1.00 88.94 91 ILE A CA 1
ATOM 704 C C . ILE A 1 91 ? -8.974 -16.127 16.803 1.00 88.94 91 ILE A C 1
ATOM 706 O O . ILE A 1 91 ? -9.648 -17.148 16.766 1.00 88.94 91 ILE A O 1
ATOM 710 N N . GLY A 1 92 ? -7.961 -16.004 17.657 1.00 87.44 92 GLY A N 1
ATOM 711 C CA . GLY A 1 92 ? -7.455 -17.074 18.526 1.00 87.44 92 GLY A CA 1
ATOM 712 C C . GLY A 1 92 ? -6.427 -17.995 17.859 1.00 87.44 92 GLY A C 1
ATOM 713 O O . GLY A 1 92 ? -5.589 -18.555 18.564 1.00 87.44 92 GLY A O 1
ATOM 714 N N . THR A 1 93 ? -6.436 -18.090 16.526 1.00 89.00 93 THR A N 1
ATOM 715 C CA . THR A 1 93 ? -5.479 -18.889 15.742 1.00 89.00 93 THR A CA 1
ATOM 716 C C . THR A 1 93 ? -4.469 -17.989 15.032 1.00 89.00 93 THR A C 1
ATOM 718 O O . THR A 1 93 ? -3.272 -18.018 15.325 1.00 89.00 93 THR A O 1
ATOM 721 N N . ASP A 1 94 ? -4.956 -17.148 14.119 1.00 92.38 94 ASP A N 1
ATOM 722 C CA . ASP A 1 94 ? -4.141 -16.264 13.287 1.00 92.38 94 ASP A CA 1
ATOM 723 C C . ASP A 1 94 ? -3.829 -14.943 13.996 1.00 92.38 94 ASP A C 1
ATOM 725 O O . ASP A 1 94 ? -2.822 -14.299 13.706 1.00 92.38 94 ASP A O 1
ATOM 729 N N . TYR A 1 95 ? -4.669 -14.505 14.931 1.00 93.00 95 TYR A N 1
ATOM 730 C CA . TYR A 1 95 ? -4.425 -13.288 15.701 1.00 93.00 95 TYR A CA 1
ATOM 731 C C . TYR A 1 95 ? -5.210 -13.254 17.012 1.00 93.00 95 TYR A C 1
ATOM 733 O O . TYR A 1 95 ? -6.191 -13.969 17.187 1.00 93.00 95 TYR A O 1
ATOM 741 N N . SER A 1 96 ? -4.817 -12.374 17.925 1.00 92.88 96 SER A N 1
ATOM 742 C CA . SER A 1 96 ? -5.581 -12.015 19.119 1.00 92.88 96 SER A CA 1
ATOM 743 C C . SER A 1 96 ? -5.804 -10.505 19.190 1.00 92.88 96 SER A C 1
ATOM 745 O O . SER A 1 96 ? -5.114 -9.725 18.530 1.00 92.88 96 SER A O 1
ATOM 747 N N . ILE A 1 97 ? -6.794 -10.104 19.985 1.00 93.25 97 ILE A N 1
ATOM 748 C CA . ILE A 1 97 ? -7.117 -8.707 20.280 1.00 93.25 97 ILE A CA 1
ATOM 749 C C . ILE A 1 97 ? -6.960 -8.512 21.790 1.00 93.25 97 ILE A C 1
ATOM 751 O O . ILE A 1 97 ? -7.462 -9.322 22.572 1.00 93.25 97 ILE A O 1
ATOM 755 N N . ASP A 1 98 ? -6.274 -7.459 22.222 1.00 90.19 98 ASP A N 1
ATOM 756 C CA . ASP A 1 98 ? -6.112 -7.164 23.645 1.00 90.19 98 ASP A CA 1
ATOM 757 C C . ASP A 1 98 ? -7.476 -6.947 24.317 1.00 90.19 98 ASP A C 1
ATOM 759 O O . ASP A 1 98 ? -8.348 -6.243 23.808 1.00 90.19 98 ASP A O 1
ATOM 763 N N . GLY A 1 99 ? -7.669 -7.574 25.480 1.00 79.00 99 GLY A N 1
ATOM 764 C CA . GLY A 1 99 ? -8.947 -7.544 26.198 1.00 79.00 99 GLY A CA 1
ATOM 765 C C . GLY A 1 99 ? -10.019 -8.479 25.626 1.00 79.00 99 GLY A C 1
ATOM 766 O O . GLY A 1 99 ? -11.113 -8.544 26.184 1.00 79.00 99 GLY A O 1
ATOM 767 N N . TYR A 1 100 ? -9.712 -9.242 24.572 1.00 75.19 100 TYR A N 1
ATOM 768 C CA . TYR A 1 100 ? -10.573 -10.304 24.065 1.00 75.19 100 TYR A CA 1
ATOM 769 C C . TYR A 1 100 ? -10.206 -11.653 24.685 1.00 75.19 100 TYR A C 1
ATOM 771 O O . TYR A 1 100 ? -9.055 -12.084 24.665 1.00 75.19 100 TYR A O 1
ATOM 779 N N . THR A 1 101 ? -11.207 -12.351 25.215 1.00 60.03 101 THR A N 1
ATOM 780 C CA . THR A 1 101 ? -11.109 -13.775 25.549 1.00 60.03 101 THR A CA 1
ATOM 781 C C . THR A 1 101 ? -12.191 -14.492 24.745 1.00 60.03 101 THR A C 1
ATOM 783 O O . THR A 1 101 ? -13.365 -14.167 24.947 1.00 60.03 101 THR A O 1
ATOM 786 N N . PRO A 1 102 ? -11.848 -15.427 23.838 1.00 55.75 102 PRO A N 1
ATOM 787 C CA . PRO A 1 102 ? -12.854 -16.220 23.149 1.00 55.75 102 PRO A CA 1
ATOM 788 C C . PRO A 1 102 ? -13.682 -16.947 24.207 1.00 55.75 102 PRO A C 1
ATOM 790 O O . PRO A 1 102 ? -13.153 -17.742 24.983 1.00 55.75 102 PRO A O 1
ATOM 793 N N . THR A 1 103 ? -14.970 -16.638 24.295 1.00 51.31 103 THR A N 1
ATOM 794 C CA . THR A 1 103 ? -15.885 -17.459 25.086 1.00 51.31 103 THR A CA 1
ATOM 795 C C . THR A 1 103 ? -16.306 -18.606 24.185 1.00 51.31 103 THR A C 1
ATOM 797 O O . THR A 1 103 ? -16.934 -18.379 23.155 1.00 51.31 103 THR A O 1
ATOM 800 N N . GLU A 1 104 ? -15.919 -19.834 24.535 1.00 45.50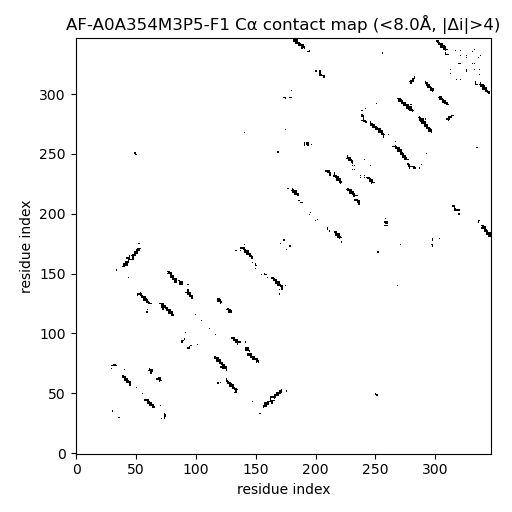 104 GLU A N 1
ATOM 801 C CA . GLU A 1 104 ? -16.449 -21.025 23.872 1.00 45.50 104 GLU A CA 1
ATOM 802 C C . GLU A 1 104 ? -17.978 -20.995 23.991 1.00 45.50 104 GLU A C 1
ATOM 804 O O . GLU A 1 104 ? -18.540 -21.124 25.085 1.00 45.50 104 GLU A O 1
ATOM 809 N N . SER A 1 105 ? -18.663 -20.772 22.868 1.00 43.69 105 SER A N 1
ATOM 810 C CA . SER A 1 105 ? -20.116 -20.875 22.803 1.00 43.69 105 SER A CA 1
ATOM 811 C C . SER A 1 105 ? -20.496 -22.332 23.059 1.00 43.69 105 SER A C 1
ATOM 813 O O . SER A 1 105 ? -20.332 -23.197 22.204 1.00 43.69 105 SER A O 1
ATOM 815 N N . THR A 1 106 ? -20.974 -22.623 24.266 1.00 36.94 106 THR A N 1
ATOM 816 C CA . THR A 1 106 ? -21.474 -23.951 24.657 1.00 36.94 106 THR A CA 1
ATOM 817 C C . THR A 1 106 ? -23.003 -24.034 24.629 1.00 36.94 106 THR A C 1
ATOM 819 O O . THR A 1 106 ? -23.578 -24.991 25.143 1.00 36.94 106 THR A O 1
ATOM 822 N N . ALA A 1 107 ? -23.695 -23.072 24.009 1.00 40.34 107 ALA A N 1
ATOM 823 C CA . ALA A 1 107 ? -25.155 -23.047 23.965 1.00 40.34 107 ALA A CA 1
ATOM 824 C C . ALA A 1 107 ? -25.681 -23.330 22.551 1.00 40.34 107 ALA A C 1
ATOM 826 O O . ALA A 1 107 ? -25.637 -22.479 21.670 1.00 40.34 107 ALA A O 1
ATOM 827 N N . ALA A 1 108 ? -26.227 -24.531 22.363 1.00 45.09 108 ALA A N 1
ATOM 828 C CA . ALA A 1 108 ? -26.831 -25.000 21.117 1.00 45.09 108 ALA A CA 1
ATOM 829 C C . ALA A 1 108 ? -28.206 -24.376 20.778 1.00 45.09 108 ALA A C 1
ATOM 831 O O . ALA A 1 108 ? -28.839 -24.855 19.850 1.00 45.09 108 ALA A O 1
ATOM 832 N N . ASP A 1 109 ? -28.690 -23.355 21.496 1.00 45.62 109 ASP A N 1
ATOM 833 C CA . ASP A 1 109 ? -30.070 -22.847 21.338 1.00 45.62 109 ASP A CA 1
ATOM 834 C C . ASP A 1 109 ? -30.267 -21.391 21.824 1.00 45.62 109 ASP A C 1
ATOM 836 O O . ASP A 1 109 ? -31.248 -21.043 22.483 1.00 45.62 109 ASP A O 1
ATOM 840 N N . SER A 1 110 ? -29.350 -20.482 21.503 1.00 43.91 110 SER A N 1
ATOM 841 C CA . SER A 1 110 ? -29.610 -19.045 21.666 1.00 43.91 110 SER A CA 1
ATOM 842 C C . SER A 1 110 ? -28.926 -18.283 20.549 1.00 43.91 110 SER A C 1
ATOM 844 O O . SER A 1 110 ? -27.786 -18.618 20.238 1.00 43.91 110 SER A O 1
ATOM 846 N N . GLU A 1 111 ? -29.611 -17.293 19.962 1.00 46.16 111 GLU A N 1
ATOM 847 C CA . GLU A 1 111 ? -29.020 -16.290 19.064 1.00 46.16 111 GLU A CA 1
ATOM 848 C C . GLU A 1 111 ? -27.574 -16.027 19.486 1.00 46.16 111 GLU A C 1
ATOM 850 O O . GLU A 1 111 ? -27.351 -15.634 20.634 1.00 46.16 111 GLU A O 1
ATOM 855 N N . GLU A 1 112 ? -26.607 -16.356 18.620 1.00 40.47 112 GLU A N 1
ATOM 856 C CA . GLU A 1 112 ? -25.195 -16.313 18.994 1.00 40.47 112 GLU A CA 1
ATOM 857 C C . GLU A 1 112 ? -24.894 -14.989 19.705 1.00 40.47 112 GLU A C 1
ATOM 859 O O . GLU A 1 112 ? -25.245 -13.926 19.170 1.00 40.47 112 GLU A O 1
ATOM 864 N N . PRO A 1 113 ? -24.278 -15.006 20.902 1.00 41.47 113 PRO A N 1
ATOM 865 C CA . PRO A 1 113 ? -23.854 -13.776 21.533 1.00 41.47 113 PRO A CA 1
ATOM 866 C C . PRO A 1 113 ? -22.787 -13.168 20.626 1.00 41.47 113 PRO A C 1
ATOM 868 O O . PRO A 1 113 ? -21.623 -13.556 20.673 1.00 41.47 113 PRO A O 1
ATOM 871 N N . LYS A 1 114 ? -23.192 -12.227 19.764 1.00 50.81 114 LYS A N 1
ATOM 872 C CA . LYS A 1 114 ? -22.273 -11.400 18.987 1.00 50.81 114 LYS A CA 1
ATOM 873 C C . LYS A 1 114 ? -21.397 -10.671 19.996 1.00 50.81 114 LYS A C 1
ATOM 875 O O . LYS A 1 114 ? -21.833 -9.691 20.601 1.00 50.81 114 LYS A O 1
ATOM 880 N N . LEU A 1 115 ? -20.197 -11.195 20.227 1.00 52.44 115 LEU A N 1
ATOM 881 C CA . LEU A 1 115 ? -19.195 -10.5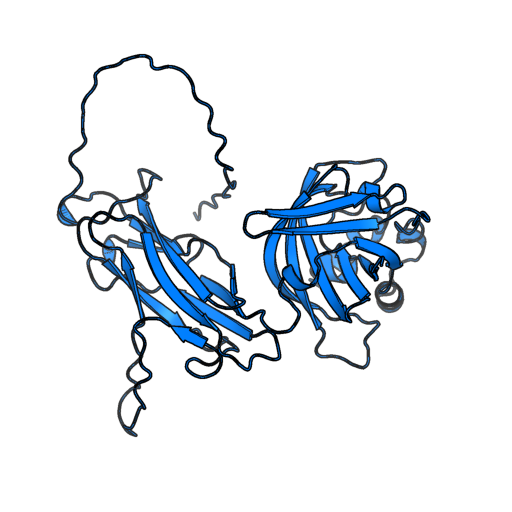81 21.084 1.00 52.44 115 LEU A CA 1
ATOM 882 C C . LEU A 1 115 ? -18.968 -9.159 20.567 1.00 52.44 115 LEU A C 1
ATOM 884 O O . LEU A 1 115 ? -18.488 -8.956 19.452 1.00 52.44 115 LEU A O 1
ATOM 888 N N . LYS A 1 116 ? -19.405 -8.166 21.346 1.00 62.06 116 LYS A N 1
ATOM 889 C CA . LYS A 1 116 ? -19.210 -6.762 20.999 1.00 62.06 116 LYS A CA 1
ATOM 890 C C . LYS A 1 116 ? -17.771 -6.400 21.339 1.00 62.06 116 LYS A C 1
ATOM 892 O O . LYS A 1 116 ? -17.416 -6.305 22.511 1.00 62.06 116 LYS A O 1
ATOM 897 N N . HIS A 1 117 ? -16.946 -6.227 20.316 1.00 81.19 117 HIS A N 1
ATOM 898 C CA . HIS A 1 117 ? -15.606 -5.678 20.476 1.00 81.19 117 HIS A CA 1
ATOM 899 C C . HIS A 1 117 ? -15.706 -4.160 20.540 1.00 81.19 117 HIS A C 1
ATOM 901 O O . HIS A 1 117 ? -16.514 -3.584 19.815 1.00 81.19 117 HIS A O 1
ATOM 907 N N . PHE A 1 118 ? -14.905 -3.512 21.384 1.00 89.62 118 PHE A N 1
ATOM 908 C CA . PHE A 1 118 ? -14.930 -2.059 21.537 1.00 89.62 118 PHE A CA 1
ATOM 909 C C . PHE A 1 118 ? -13.538 -1.460 21.404 1.00 89.62 118 PHE A C 1
ATOM 911 O O . PHE A 1 118 ? -12.560 -2.015 21.900 1.00 89.62 118 PHE A O 1
ATOM 918 N N . ILE A 1 119 ? -13.482 -0.279 20.800 1.00 93.69 119 ILE A N 1
ATOM 919 C CA . ILE A 1 119 ? -12.375 0.658 20.948 1.00 93.69 119 ILE A CA 1
ATOM 920 C C . ILE A 1 119 ? -12.867 1.755 21.888 1.00 93.69 119 ILE A C 1
ATOM 922 O O . ILE A 1 119 ? -13.845 2.444 21.591 1.00 93.69 119 ILE A O 1
ATOM 926 N N . THR A 1 120 ? -12.223 1.888 23.047 1.00 94.50 120 THR A N 1
ATOM 927 C CA . THR A 1 120 ? -12.598 2.902 24.037 1.00 94.50 120 THR A CA 1
ATOM 928 C C . THR A 1 120 ? -11.780 4.169 23.828 1.00 94.50 120 THR A C 1
ATOM 930 O O . THR A 1 120 ? -10.560 4.160 23.991 1.00 94.50 120 THR A O 1
ATOM 933 N N . VAL A 1 121 ? -12.459 5.277 23.536 1.00 96.00 121 VAL A N 1
ATOM 934 C CA . VAL A 1 121 ? -11.879 6.621 23.635 1.00 96.00 121 VAL A CA 1
ATOM 935 C C . VAL A 1 121 ? -12.071 7.093 25.069 1.00 96.00 121 VAL A C 1
ATOM 937 O O . VAL A 1 121 ? -13.202 7.220 25.535 1.00 96.00 121 VAL A O 1
ATOM 940 N N . LYS A 1 122 ? -10.973 7.307 25.794 1.00 95.50 122 LYS A N 1
ATOM 941 C CA . LYS A 1 122 ? -11.032 7.748 27.191 1.00 95.50 122 LYS A CA 1
ATOM 942 C C . LYS A 1 122 ? -11.446 9.209 27.304 1.00 95.50 122 LYS A C 1
ATOM 944 O O . LYS A 1 122 ? -11.088 10.017 26.448 1.00 95.50 122 LYS A O 1
ATOM 949 N N . ALA A 1 123 ? -12.135 9.548 28.390 1.00 94.44 123 ALA A N 1
ATOM 950 C CA . ALA A 1 123 ? -12.407 10.937 28.744 1.00 94.44 123 ALA A CA 1
ATOM 951 C C . ALA A 1 123 ? -11.108 11.768 28.704 1.00 94.44 123 ALA A C 1
ATOM 953 O O . ALA A 1 123 ? -10.069 11.348 29.218 1.00 94.44 123 ALA A O 1
ATOM 954 N N . GLY A 1 124 ? -11.153 12.939 28.073 1.00 92.81 124 GLY A N 1
ATOM 955 C CA . GLY A 1 124 ? -9.985 13.791 27.853 1.00 92.81 124 GLY A CA 1
ATOM 956 C C . GLY A 1 124 ? -9.112 13.406 26.649 1.00 92.81 124 GLY A C 1
ATOM 957 O O . GLY A 1 124 ? -8.150 14.123 26.377 1.00 92.81 124 GLY A O 1
ATOM 958 N N . SER A 1 125 ? -9.445 12.340 25.911 1.00 94.44 125 SER A N 1
ATOM 959 C CA . SER A 1 125 ? -8.776 11.927 24.667 1.00 94.44 125 SER A CA 1
ATOM 960 C C . SER A 1 125 ? -9.634 12.219 23.434 1.00 94.44 125 SER A C 1
ATOM 962 O O . SER A 1 125 ? -10.858 12.305 23.515 1.00 94.44 125 SER A O 1
ATOM 964 N N . ASN A 1 126 ? -8.994 12.339 22.275 1.00 94.00 126 ASN A N 1
ATOM 965 C CA . ASN A 1 126 ? -9.633 12.375 20.957 1.00 94.00 126 ASN A CA 1
ATOM 966 C C . ASN A 1 126 ? -9.403 11.088 20.148 1.00 94.00 126 ASN A C 1
ATOM 968 O O . ASN A 1 126 ? -9.889 10.979 19.024 1.00 94.00 126 ASN A O 1
ATOM 972 N N . GLU A 1 127 ? -8.646 10.138 20.696 1.00 96.00 127 GLU A N 1
ATOM 973 C CA . GLU A 1 127 ? -8.372 8.847 20.073 1.00 96.00 127 GLU A CA 1
ATOM 974 C C . GLU A 1 127 ? -8.533 7.692 21.063 1.00 96.00 127 GLU A C 1
ATOM 976 O O . GLU A 1 127 ? -8.316 7.833 22.274 1.00 96.00 127 GLU A O 1
ATOM 981 N N . GLY A 1 128 ? -8.947 6.548 20.530 1.00 96.38 128 GLY A N 1
ATOM 982 C CA . GLY A 1 128 ? -9.009 5.272 21.228 1.00 96.38 128 GLY A CA 1
ATOM 983 C C . GLY A 1 128 ? -8.213 4.235 20.453 1.00 96.38 128 GLY A C 1
ATOM 984 O O . GLY A 1 128 ? -8.175 4.281 19.224 1.00 96.38 128 GLY A O 1
ATOM 985 N N . THR A 1 129 ? -7.606 3.296 21.171 1.00 96.25 129 THR A N 1
ATOM 986 C CA . THR A 1 129 ? -6.686 2.312 20.595 1.00 96.25 129 THR A CA 1
ATOM 987 C C . THR A 1 129 ? -7.019 0.920 21.107 1.00 96.25 129 THR A C 1
ATOM 989 O O . THR A 1 129 ? -7.283 0.743 22.297 1.00 96.25 129 THR A O 1
ATOM 992 N N . VAL A 1 130 ? -6.958 -0.073 20.224 1.00 95.56 130 VAL A N 1
ATOM 993 C CA . VAL A 1 130 ? -6.960 -1.491 20.590 1.00 95.56 130 VAL A CA 1
ATOM 994 C C . VAL A 1 130 ? -5.797 -2.188 19.896 1.00 95.56 130 VAL A C 1
ATOM 996 O O . VAL A 1 130 ? -5.512 -1.932 18.726 1.00 95.56 130 VAL A O 1
ATOM 999 N N . ARG A 1 131 ? -5.105 -3.063 20.620 1.00 96.06 131 ARG A N 1
ATOM 1000 C CA . ARG A 1 131 ? -3.950 -3.783 20.091 1.00 96.06 131 ARG A CA 1
ATOM 1001 C C . ARG A 1 131 ? -4.361 -5.131 19.523 1.00 96.06 131 ARG A C 1
ATOM 1003 O O . ARG A 1 131 ? -5.076 -5.896 20.165 1.00 96.06 131 ARG A O 1
ATOM 1010 N N . PHE A 1 132 ? -3.852 -5.424 18.339 1.00 95.38 132 PHE A N 1
ATOM 1011 C CA . PHE A 1 132 ? -3.892 -6.727 17.696 1.00 95.38 132 PHE A CA 1
ATOM 1012 C C . PHE A 1 132 ? -2.510 -7.370 17.787 1.00 95.38 132 PHE A C 1
ATOM 1014 O O . PHE A 1 132 ? -1.494 -6.681 17.671 1.00 95.38 132 PHE A O 1
ATOM 1021 N N . THR A 1 133 ? -2.471 -8.689 17.956 1.00 94.00 133 THR A N 1
ATOM 1022 C CA . THR A 1 133 ? -1.238 -9.484 17.923 1.00 94.00 133 THR A CA 1
ATOM 1023 C C . THR A 1 133 ? -1.389 -10.618 16.923 1.00 94.00 133 THR A C 1
ATOM 1025 O O . THR A 1 133 ? -2.336 -11.391 16.996 1.00 94.00 133 THR A O 1
ATOM 1028 N N . ALA A 1 134 ? -0.453 -10.738 15.989 1.00 92.31 134 ALA A N 1
ATOM 1029 C CA . ALA A 1 134 ? -0.395 -11.817 15.016 1.00 92.31 134 ALA A CA 1
ATOM 1030 C C . ALA A 1 134 ? 0.049 -13.133 15.673 1.00 92.31 134 ALA A C 1
ATOM 1032 O O . ALA A 1 134 ? 1.062 -13.176 16.378 1.00 92.31 134 ALA A O 1
ATOM 1033 N N . GLY A 1 135 ? -0.640 -14.222 15.349 1.00 89.19 135 GLY A N 1
ATOM 1034 C CA . GLY A 1 135 ? -0.306 -15.588 15.741 1.00 89.19 135 GLY A CA 1
ATOM 1035 C C . GLY A 1 135 ? 1.061 -16.033 15.217 1.00 89.19 135 GLY A C 1
ATOM 1036 O O . GLY A 1 135 ? 1.640 -15.432 14.307 1.00 89.19 135 GLY A O 1
ATOM 1037 N N . GLU A 1 136 ? 1.631 -17.068 15.830 1.00 83.06 136 GLU A N 1
ATOM 1038 C CA . GLU A 1 136 ? 3.015 -17.488 15.562 1.00 83.06 136 GLU A CA 1
ATOM 1039 C C . GLU A 1 136 ? 3.185 -18.244 14.236 1.00 83.06 136 GLU A C 1
ATOM 1041 O O . GLU A 1 136 ? 4.241 -18.157 13.618 1.00 83.06 136 GLU A O 1
ATOM 1046 N N . SER A 1 137 ? 2.160 -18.967 13.775 1.00 76.56 137 SER A N 1
ATOM 1047 C CA . SER A 1 137 ? 2.265 -19.927 12.660 1.00 76.56 137 SER A CA 1
ATOM 1048 C C . SER A 1 137 ? 1.726 -19.422 11.314 1.00 76.56 137 SER A C 1
ATOM 1050 O O . SER A 1 137 ? 1.291 -20.219 10.486 1.00 76.56 137 SER A O 1
ATOM 1052 N N . ILE A 1 138 ? 1.760 -18.111 11.061 1.00 76.56 138 ILE A N 1
ATOM 1053 C CA . ILE A 1 138 ? 1.251 -17.541 9.804 1.00 76.56 138 ILE A CA 1
ATOM 1054 C C . ILE A 1 138 ? 2.238 -17.769 8.657 1.00 76.56 138 ILE A C 1
ATOM 1056 O O . ILE A 1 138 ? 3.306 -17.158 8.601 1.00 76.56 138 ILE A O 1
ATOM 1060 N N . SER A 1 139 ? 1.849 -18.644 7.730 1.00 71.31 139 SER A N 1
ATOM 1061 C CA . SER A 1 139 ? 2.640 -19.055 6.564 1.00 71.31 139 SER A CA 1
ATOM 1062 C C . SER A 1 139 ? 2.213 -18.400 5.246 1.00 71.31 139 SER A C 1
ATOM 1064 O O . SER A 1 139 ? 2.973 -18.448 4.282 1.00 71.31 139 SER A O 1
ATOM 1066 N N . THR A 1 140 ? 1.042 -17.759 5.199 1.00 79.75 140 THR A N 1
ATOM 1067 C CA . THR A 1 140 ? 0.533 -16.985 4.052 1.00 79.75 140 THR A CA 1
ATOM 1068 C C . THR A 1 140 ? -0.043 -15.657 4.531 1.00 79.75 140 THR A C 1
ATOM 1070 O O . THR A 1 140 ? -0.355 -15.512 5.712 1.00 79.75 140 THR A O 1
ATOM 1073 N N . ILE A 1 141 ? -0.215 -14.683 3.633 1.00 86.62 141 ILE A N 1
ATOM 1074 C CA . ILE A 1 141 ? -0.899 -13.438 3.996 1.00 86.62 141 ILE A CA 1
ATOM 1075 C C . ILE A 1 141 ? -2.354 -13.759 4.365 1.00 86.62 141 ILE A C 1
ATOM 1077 O O . ILE A 1 141 ? -3.023 -14.555 3.707 1.00 86.62 141 ILE A O 1
ATOM 1081 N N . LYS A 1 142 ? -2.827 -13.148 5.449 1.00 90.25 142 LYS A N 1
ATOM 1082 C CA . LYS A 1 142 ? -4.215 -13.220 5.917 1.00 90.25 142 LYS A CA 1
ATOM 1083 C C . LYS A 1 142 ? -4.757 -11.810 6.117 1.00 90.25 142 LYS A C 1
ATOM 1085 O O . LYS A 1 142 ? -3.992 -10.892 6.398 1.00 90.25 142 LYS A O 1
ATOM 1090 N N . SER A 1 143 ? -6.064 -11.634 5.993 1.00 93.00 143 SER A N 1
ATOM 1091 C CA . SER A 1 143 ? -6.752 -10.350 6.133 1.00 93.00 143 SER A CA 1
ATOM 1092 C C . SER A 1 143 ? -7.774 -10.385 7.266 1.00 93.00 143 SER A C 1
ATOM 1094 O O . SER A 1 143 ? -8.534 -11.345 7.406 1.00 93.00 143 SER A O 1
ATOM 1096 N N . ILE A 1 144 ? -7.803 -9.313 8.053 1.00 95.12 144 ILE A N 1
ATOM 1097 C CA . ILE A 1 144 ? -8.836 -9.004 9.041 1.00 95.12 144 ILE A CA 1
ATOM 1098 C C . ILE A 1 144 ? -9.556 -7.757 8.537 1.00 95.12 144 ILE A C 1
ATOM 1100 O O . ILE A 1 144 ? -8.929 -6.718 8.332 1.00 95.12 144 ILE A O 1
ATOM 1104 N N . ILE A 1 145 ? -10.862 -7.851 8.331 1.00 95.50 145 ILE A N 1
ATOM 1105 C CA . ILE A 1 145 ? -11.693 -6.742 7.871 1.00 95.50 145 ILE A CA 1
ATOM 1106 C C . ILE A 1 145 ? -12.508 -6.263 9.066 1.00 95.50 145 ILE A C 1
ATOM 1108 O O . ILE A 1 145 ? -13.385 -6.970 9.556 1.00 95.50 145 ILE A O 1
ATOM 1112 N N . LEU A 1 146 ? -12.208 -5.063 9.550 1.00 95.44 146 LEU A N 1
ATOM 1113 C CA . LEU A 1 146 ? -12.918 -4.433 10.655 1.00 95.44 146 LEU A CA 1
ATOM 1114 C C . LEU A 1 146 ? -13.978 -3.474 10.129 1.00 95.44 146 LEU A C 1
ATOM 1116 O O . LEU A 1 146 ? -13.763 -2.776 9.135 1.00 95.44 146 LEU A O 1
ATOM 1120 N N . LYS A 1 147 ? -15.098 -3.385 10.841 1.00 94.88 147 LYS A N 1
ATOM 1121 C CA . LYS A 1 147 ? -16.156 -2.410 10.575 1.00 94.88 147 LYS A CA 1
ATOM 1122 C C . LYS A 1 147 ? -16.631 -1.766 11.869 1.00 94.88 147 LYS A C 1
ATOM 1124 O O . LYS A 1 147 ? -16.982 -2.467 12.818 1.00 94.88 147 LYS A O 1
ATOM 1129 N N . LEU A 1 148 ? -16.659 -0.436 11.890 1.00 94.75 148 LEU A N 1
ATOM 1130 C CA . LEU A 1 148 ? -17.179 0.334 13.015 1.00 94.75 148 LEU A CA 1
ATOM 1131 C C . LEU A 1 148 ? -18.708 0.279 13.060 1.00 94.75 148 LEU A C 1
ATOM 1133 O O . LEU A 1 148 ? -19.393 0.305 12.036 1.00 94.75 148 LEU A O 1
ATOM 1137 N N . ASN A 1 149 ? -19.234 0.251 14.277 1.00 92.00 149 ASN A N 1
ATOM 1138 C CA . ASN A 1 149 ? -20.649 0.379 14.586 1.00 92.00 149 ASN A CA 1
ATOM 1139 C C . ASN A 1 149 ? -20.896 1.655 15.401 1.00 92.00 149 ASN A C 1
ATOM 1141 O O . ASN A 1 149 ? -19.972 2.254 15.953 1.00 92.00 149 ASN A O 1
ATOM 1145 N N . ALA A 1 150 ? -22.165 2.057 15.490 1.00 91.31 150 ALA A N 1
ATOM 1146 C CA . ALA A 1 150 ? -22.559 3.230 16.262 1.00 91.31 150 ALA A CA 1
ATOM 1147 C C . ALA A 1 150 ? -22.171 3.088 17.749 1.00 91.31 150 ALA A C 1
ATOM 1149 O O . ALA A 1 150 ? -22.370 2.006 18.314 1.00 91.31 150 ALA A O 1
ATOM 1150 N N . PRO A 1 151 ? -21.669 4.159 18.396 1.00 91.88 151 PRO A N 1
ATOM 1151 C CA . PRO A 1 151 ? -21.436 4.177 19.838 1.00 91.88 151 PRO A CA 1
ATOM 1152 C C . PRO A 1 151 ? -22.684 3.769 20.627 1.00 91.88 151 PRO A C 1
ATOM 1154 O O . PRO A 1 151 ? -23.806 4.090 20.240 1.00 91.88 151 PRO A O 1
ATOM 1157 N N . GLU A 1 152 ? -22.508 3.080 21.757 1.00 84.75 152 GLU A N 1
ATOM 1158 C CA . GLU A 1 152 ? -23.656 2.589 22.543 1.00 84.75 152 GLU A CA 1
ATOM 1159 C C . GLU A 1 152 ? -24.428 3.707 23.259 1.00 84.75 152 GLU A C 1
ATOM 1161 O O . GLU A 1 152 ? -25.608 3.547 23.572 1.00 84.75 152 GLU A O 1
ATOM 1166 N N . LYS A 1 153 ? -23.765 4.837 23.523 1.00 87.50 153 LYS A N 1
ATOM 1167 C CA . LYS A 1 153 ? -24.334 6.017 24.181 1.00 87.50 153 LYS A CA 1
ATOM 1168 C C . LYS A 1 153 ? -24.262 7.220 23.252 1.00 87.50 153 LYS A C 1
ATOM 1170 O O . LYS A 1 153 ? -23.284 7.371 22.524 1.00 87.50 153 LYS A O 1
ATOM 1175 N N . ASN A 1 154 ? -25.281 8.077 23.320 1.00 88.88 154 ASN A N 1
ATOM 1176 C CA . ASN A 1 154 ? -25.366 9.333 22.564 1.00 88.88 154 ASN A CA 1
ATOM 1177 C C . ASN A 1 154 ? -25.197 9.139 21.046 1.00 88.88 154 ASN A C 1
ATOM 1179 O O . ASN A 1 154 ? -24.657 10.005 20.368 1.00 88.88 154 ASN A O 1
ATOM 1183 N N . ALA A 1 155 ? -25.618 7.986 20.508 1.00 89.00 155 ALA A N 1
ATOM 1184 C CA . ALA A 1 155 ? -25.371 7.576 19.123 1.00 89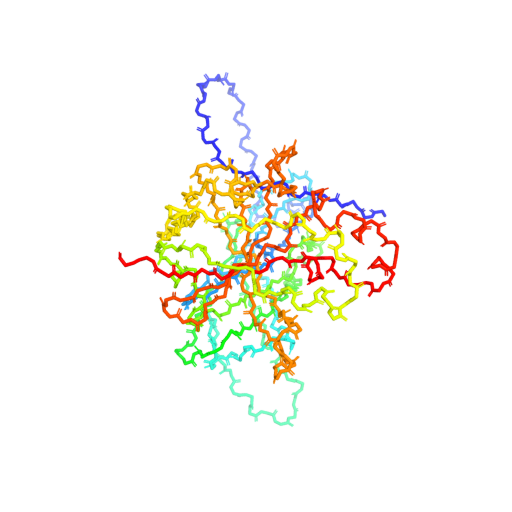.00 155 ALA A CA 1
ATOM 1185 C C . ALA A 1 155 ? -25.844 8.604 18.077 1.00 89.00 155 ALA A C 1
ATOM 1187 O O . ALA A 1 155 ? -25.253 8.719 17.009 1.00 89.00 155 ALA A O 1
ATOM 1188 N N . ASP A 1 156 ? -26.891 9.367 18.390 1.00 91.00 156 ASP A N 1
ATOM 1189 C CA . ASP A 1 156 ? -27.451 10.446 17.573 1.00 91.00 156 ASP A CA 1
ATOM 1190 C C . ASP A 1 156 ? -26.495 11.636 17.377 1.00 91.00 156 ASP A C 1
ATOM 1192 O O . ASP A 1 156 ? -26.600 12.351 16.374 1.00 91.00 156 ASP A O 1
ATOM 1196 N N . LYS A 1 157 ? -25.531 11.810 18.289 1.00 91.50 157 LYS A N 1
ATOM 1197 C CA . LYS A 1 157 ? -24.461 12.810 18.201 1.00 91.50 157 LYS A CA 1
ATOM 1198 C C . LYS A 1 157 ? -23.331 12.389 17.265 1.00 91.50 157 LYS A C 1
ATOM 1200 O O . LYS A 1 157 ? -22.517 13.233 16.907 1.00 91.50 157 LYS A O 1
ATOM 1205 N N . PHE A 1 158 ? -23.265 11.124 16.852 1.00 94.31 158 PHE A N 1
ATOM 1206 C CA . PHE A 1 158 ? -22.141 10.594 16.086 1.00 94.31 158 PHE A CA 1
ATOM 1207 C C . PHE A 1 158 ? -22.505 10.250 14.641 1.00 94.31 158 PHE A C 1
ATOM 1209 O O . PHE A 1 158 ? -23.638 9.893 14.318 1.00 94.31 158 PHE A O 1
ATOM 1216 N N . TYR A 1 159 ? -21.511 10.303 13.758 1.00 94.25 159 TYR A N 1
ATOM 1217 C CA . TYR A 1 159 ? -21.607 9.773 12.400 1.00 94.25 159 TYR A CA 1
ATOM 1218 C C . TYR A 1 159 ? -20.264 9.212 11.925 1.00 94.25 159 TYR A C 1
ATOM 1220 O O . TYR A 1 159 ? -19.200 9.607 12.398 1.00 94.25 159 TYR A O 1
ATOM 1228 N N . LEU A 1 160 ? -20.326 8.258 10.998 1.00 94.69 160 LEU A N 1
ATOM 1229 C CA . LEU A 1 160 ? -19.138 7.615 10.446 1.00 94.69 160 LEU A CA 1
ATOM 1230 C C . LEU A 1 160 ? -18.376 8.566 9.522 1.00 94.69 160 LEU A C 1
ATOM 1232 O O . LEU A 1 160 ? -18.975 9.232 8.675 1.00 94.69 160 LEU A O 1
ATOM 1236 N N . GLY A 1 161 ? -17.055 8.586 9.677 1.00 92.50 161 GLY A N 1
ATOM 1237 C CA . GLY A 1 161 ? -16.148 9.226 8.736 1.00 92.50 161 GLY A CA 1
ATOM 1238 C C . GLY A 1 161 ? -15.834 8.361 7.516 1.00 92.50 161 GLY A C 1
ATOM 1239 O O . GLY A 1 161 ? -16.485 7.352 7.249 1.00 92.50 161 GLY A O 1
ATOM 1240 N N . ASN A 1 162 ? -14.808 8.771 6.768 1.00 88.50 162 ASN A N 1
ATOM 1241 C CA . ASN A 1 162 ? -14.431 8.128 5.506 1.00 88.50 162 ASN A CA 1
ATOM 1242 C C . ASN A 1 162 ? -13.840 6.718 5.674 1.00 88.50 162 ASN A C 1
ATOM 1244 O O . ASN A 1 162 ? -13.908 5.935 4.729 1.00 88.50 162 ASN A O 1
ATOM 1248 N N . TYR A 1 163 ? -13.252 6.397 6.830 1.00 93.12 163 TYR A N 1
ATOM 1249 C CA . TYR A 1 163 ? -12.688 5.076 7.122 1.00 93.12 163 TYR A CA 1
ATOM 1250 C C . TYR A 1 163 ? -13.541 4.379 8.189 1.00 93.12 163 TYR A C 1
ATOM 1252 O O . TYR A 1 163 ? -13.134 4.183 9.332 1.00 93.12 163 TYR A O 1
ATOM 1260 N N . ASP A 1 164 ? -14.770 4.030 7.809 1.00 93.31 164 ASP A N 1
ATOM 1261 C CA . ASP A 1 164 ? -15.696 3.224 8.617 1.00 93.31 164 ASP A CA 1
ATOM 1262 C C . ASP A 1 164 ? -15.354 1.724 8.615 1.00 93.31 164 ASP A C 1
ATOM 1264 O O . ASP A 1 164 ? -15.816 0.959 9.468 1.00 93.31 164 ASP A O 1
ATOM 1268 N N . ARG A 1 165 ? -14.522 1.315 7.656 1.00 95.19 165 ARG A N 1
ATOM 1269 C CA . ARG A 1 165 ? -13.944 -0.015 7.506 1.00 95.19 165 ARG A CA 1
ATOM 1270 C C . ARG A 1 165 ? -12.425 0.070 7.433 1.00 95.19 165 ARG A C 1
ATOM 1272 O O . ARG A 1 165 ? -11.879 1.037 6.901 1.00 95.19 165 ARG A O 1
ATOM 1279 N N . MET A 1 166 ? -11.761 -0.974 7.916 1.00 95.38 166 MET A N 1
ATOM 1280 C CA . MET A 1 166 ? -10.308 -1.102 7.871 1.00 95.38 166 MET A CA 1
ATOM 1281 C C . MET A 1 166 ? -9.898 -2.528 7.508 1.00 95.38 166 MET A C 1
ATOM 1283 O O . MET A 1 166 ? -10.406 -3.484 8.087 1.00 95.38 166 MET A O 1
ATOM 1287 N N . ASN A 1 167 ? -8.941 -2.666 6.591 1.00 95.38 167 ASN A N 1
ATOM 1288 C CA . ASN A 1 167 ? -8.318 -3.943 6.247 1.00 95.38 167 ASN A CA 1
ATOM 1289 C C . ASN A 1 167 ? -6.935 -4.056 6.897 1.00 95.38 167 ASN A C 1
ATOM 1291 O O . ASN A 1 167 ? -6.018 -3.310 6.554 1.00 95.38 167 ASN A O 1
ATOM 1295 N N . ILE A 1 168 ? -6.761 -5.016 7.798 1.00 94.69 168 ILE A N 1
ATOM 1296 C CA . ILE A 1 168 ? -5.466 -5.345 8.394 1.00 94.69 168 ILE A CA 1
ATOM 1297 C C . ILE A 1 168 ? -4.926 -6.590 7.707 1.00 94.69 168 ILE A C 1
ATOM 1299 O O . ILE A 1 168 ? -5.578 -7.631 7.701 1.00 94.69 168 ILE A O 1
ATOM 1303 N N . TYR A 1 169 ? -3.722 -6.502 7.158 1.00 91.69 169 TYR A N 1
ATOM 1304 C CA . TYR A 1 169 ? -3.048 -7.628 6.521 1.00 91.69 169 TYR A CA 1
ATOM 1305 C C . TYR A 1 169 ? -1.976 -8.185 7.447 1.00 91.69 169 TYR A C 1
ATOM 1307 O O . TYR A 1 169 ? -1.072 -7.457 7.852 1.00 91.69 169 TYR A O 1
ATOM 1315 N N . ILE A 1 170 ? -2.047 -9.473 7.775 1.00 89.62 170 ILE A N 1
ATOM 1316 C CA . ILE A 1 170 ? -1.014 -10.148 8.553 1.00 89.62 170 ILE A CA 1
ATOM 1317 C C . ILE A 1 170 ? 0.082 -10.625 7.602 1.00 89.62 170 ILE A C 1
ATOM 1319 O O . ILE A 1 170 ? -0.132 -11.532 6.802 1.00 89.62 170 ILE A O 1
ATOM 1323 N N . THR A 1 171 ? 1.260 -10.002 7.669 1.00 79.88 171 THR A N 1
ATOM 1324 C CA . THR A 1 171 ? 2.306 -10.117 6.633 1.00 79.88 171 THR A CA 1
ATOM 1325 C C . THR A 1 171 ? 3.564 -10.863 7.097 1.00 79.88 171 THR A C 1
ATOM 1327 O O . THR A 1 171 ? 4.648 -10.627 6.556 1.00 79.88 171 THR A O 1
ATOM 1330 N N . LYS A 1 172 ? 3.450 -11.763 8.089 1.00 71.81 172 LYS A N 1
ATOM 1331 C CA . LYS A 1 172 ? 4.576 -12.561 8.638 1.00 71.81 172 LYS A CA 1
ATOM 1332 C C . LYS A 1 172 ? 5.284 -13.444 7.596 1.00 71.81 172 LYS A C 1
ATOM 1334 O O . LYS A 1 172 ? 6.465 -13.746 7.749 1.00 71.81 172 LYS A O 1
ATOM 1339 N N . ALA A 1 173 ? 4.595 -13.824 6.526 1.00 59.38 173 ALA A N 1
ATOM 1340 C CA . ALA A 1 173 ? 5.053 -14.792 5.535 1.00 59.38 173 ALA A CA 1
ATOM 1341 C C . ALA A 1 173 ? 6.043 -14.213 4.499 1.00 59.38 173 ALA A C 1
ATOM 1343 O O . ALA A 1 173 ? 5.678 -14.030 3.348 1.00 59.38 173 ALA A O 1
ATOM 1344 N N . ASN A 1 174 ? 7.300 -13.917 4.865 1.00 55.59 174 ASN A N 1
ATOM 1345 C CA . ASN A 1 174 ? 8.356 -13.434 3.935 1.00 55.59 174 ASN A CA 1
ATOM 1346 C C . ASN A 1 174 ? 8.021 -12.147 3.149 1.00 55.59 174 ASN A C 1
ATOM 1348 O O . ASN A 1 174 ? 8.721 -11.774 2.207 1.00 55.59 174 ASN A O 1
ATOM 1352 N N . THR A 1 175 ? 6.971 -11.453 3.575 1.00 59.44 175 THR A N 1
ATOM 1353 C CA . THR A 1 175 ? 6.290 -10.391 2.836 1.00 59.44 175 THR A CA 1
ATOM 1354 C C . THR A 1 175 ? 6.386 -9.033 3.533 1.00 59.44 175 THR A C 1
ATOM 1356 O O . THR A 1 175 ? 6.100 -8.013 2.935 1.00 59.44 175 THR A O 1
ATOM 1359 N N . ASP A 1 176 ? 6.845 -8.958 4.785 1.00 70.25 176 ASP A N 1
ATOM 1360 C CA . ASP A 1 176 ? 7.176 -7.660 5.394 1.00 70.25 176 ASP A CA 1
ATOM 1361 C C . ASP A 1 176 ? 8.180 -6.887 4.513 1.00 70.25 176 ASP A C 1
ATOM 1363 O O . ASP A 1 176 ? 9.097 -7.491 3.952 1.00 70.25 176 ASP A O 1
ATOM 1367 N N . PHE A 1 177 ? 8.050 -5.557 4.433 1.00 76.12 177 PHE A N 1
ATOM 1368 C CA . PHE A 1 177 ? 8.996 -4.699 3.715 1.00 76.12 177 PHE A CA 1
ATOM 1369 C C . PHE A 1 177 ? 10.439 -4.921 4.193 1.00 76.12 177 PHE A C 1
ATOM 1371 O O . PHE A 1 177 ? 11.392 -4.756 3.435 1.00 76.12 177 PHE A O 1
ATOM 1378 N N . ASN A 1 178 ? 10.605 -5.352 5.453 1.00 72.38 178 ASN A N 1
ATOM 1379 C CA . ASN A 1 178 ? 11.884 -5.776 6.033 1.00 72.38 178 ASN A CA 1
ATOM 1380 C C . ASN A 1 178 ? 12.598 -6.847 5.192 1.00 72.38 178 ASN A C 1
ATOM 1382 O O . ASN A 1 178 ? 13.823 -6.857 5.121 1.00 72.38 178 ASN A O 1
ATOM 1386 N N . ASN A 1 179 ? 11.851 -7.710 4.504 1.00 78.44 179 ASN A N 1
ATOM 1387 C CA . ASN A 1 179 ? 12.409 -8.779 3.682 1.00 78.44 179 ASN A CA 1
ATOM 1388 C C . ASN A 1 179 ? 12.966 -8.299 2.338 1.00 78.44 179 ASN A C 1
ATOM 1390 O O . ASN A 1 179 ? 13.671 -9.066 1.681 1.00 78.44 179 ASN A O 1
ATOM 1394 N N . PHE A 1 180 ? 12.671 -7.060 1.934 1.00 88.44 180 PHE A N 1
ATOM 1395 C CA . PHE A 1 180 ? 13.190 -6.462 0.704 1.00 88.44 180 PHE A CA 1
ATOM 1396 C C . PHE A 1 180 ? 14.437 -5.605 0.938 1.00 88.44 180 PHE A C 1
ATOM 1398 O O . PHE A 1 180 ? 15.003 -5.106 -0.027 1.00 88.44 180 PHE A O 1
ATOM 1405 N N . ALA A 1 181 ? 14.900 -5.435 2.180 1.00 90.88 181 ALA A N 1
ATOM 1406 C CA . ALA A 1 181 ? 16.061 -4.599 2.471 1.00 90.88 181 ALA A CA 1
ATOM 1407 C C . ALA A 1 181 ? 17.343 -5.094 1.767 1.00 90.88 181 ALA A C 1
ATOM 1409 O O . ALA A 1 181 ? 17.689 -6.281 1.802 1.00 90.88 181 ALA A O 1
ATOM 1410 N N . GLY A 1 182 ? 18.076 -4.160 1.158 1.00 93.62 182 GLY A N 1
ATOM 1411 C CA . GLY A 1 182 ? 19.338 -4.417 0.463 1.00 93.62 182 GLY A CA 1
ATOM 1412 C C . GLY A 1 182 ? 19.396 -3.836 -0.949 1.00 93.62 182 GLY A C 1
ATOM 1413 O O . GLY A 1 182 ? 18.532 -3.063 -1.357 1.00 93.62 182 GLY A O 1
ATOM 1414 N N . ASN A 1 183 ? 20.434 -4.228 -1.688 1.00 96.81 183 ASN A N 1
ATOM 1415 C CA . ASN A 1 183 ? 20.723 -3.720 -3.026 1.00 96.81 183 ASN A CA 1
ATOM 1416 C C . ASN A 1 183 ? 20.250 -4.704 -4.098 1.00 96.81 183 ASN A C 1
ATOM 1418 O O . ASN A 1 183 ? 20.586 -5.890 -4.059 1.00 96.81 183 ASN A O 1
ATOM 1422 N N . TRP A 1 184 ? 19.502 -4.201 -5.075 1.00 97.81 184 TRP A N 1
ATOM 1423 C CA . TRP A 1 184 ? 18.789 -5.000 -6.066 1.00 97.81 184 TRP A CA 1
ATOM 1424 C C . TRP A 1 184 ? 19.065 -4.496 -7.477 1.00 97.81 184 TRP A C 1
ATOM 1426 O O . TRP A 1 184 ? 18.720 -3.372 -7.831 1.00 97.81 184 TRP A O 1
ATOM 1436 N N . LYS A 1 185 ? 19.656 -5.345 -8.313 1.00 97.88 185 LYS A N 1
ATOM 1437 C CA . LYS A 1 185 ? 19.984 -5.044 -9.707 1.00 97.88 185 LYS A CA 1
ATOM 1438 C C . LYS A 1 185 ? 18.825 -5.406 -10.642 1.00 97.88 185 LYS A C 1
ATOM 1440 O O . LYS A 1 185 ? 18.386 -6.557 -10.586 1.00 97.88 185 LYS A O 1
ATOM 1445 N N . PRO A 1 186 ? 18.344 -4.499 -11.514 1.00 97.81 186 PRO A N 1
ATOM 1446 C CA . PRO A 1 186 ? 17.341 -4.829 -12.522 1.00 97.81 186 PRO A CA 1
ATOM 1447 C C . PRO A 1 186 ? 17.900 -5.809 -13.558 1.00 97.81 186 PRO A C 1
ATOM 1449 O O . PRO A 1 186 ? 19.054 -5.705 -13.975 1.00 97.81 186 PRO A O 1
ATOM 1452 N N . VAL A 1 187 ? 17.069 -6.764 -13.984 1.00 96.81 187 VAL A N 1
ATOM 1453 C CA . VAL A 1 187 ? 17.464 -7.816 -14.934 1.00 96.81 187 VAL A CA 1
ATOM 1454 C C . VAL A 1 187 ? 16.656 -7.753 -16.223 1.00 96.81 187 VAL A C 1
ATOM 1456 O O . VAL A 1 187 ? 17.232 -7.691 -17.306 1.00 96.81 187 VAL A O 1
ATOM 1459 N N . LYS A 1 188 ? 15.325 -7.853 -16.126 1.00 96.12 188 LYS A N 1
ATOM 1460 C CA . LYS A 1 188 ? 14.422 -7.918 -17.285 1.00 96.12 188 LYS A CA 1
ATOM 1461 C C . LYS A 1 188 ? 12.970 -7.660 -16.900 1.00 96.12 188 LYS A C 1
ATOM 1463 O O . LYS A 1 188 ? 12.598 -7.857 -15.746 1.00 96.12 188 LYS A O 1
ATOM 1468 N N . ILE A 1 189 ? 12.151 -7.332 -17.896 1.00 94.50 189 ILE A N 1
ATOM 1469 C CA . ILE A 1 189 ? 10.687 -7.399 -17.802 1.00 94.50 189 ILE A CA 1
ATOM 1470 C C . ILE A 1 189 ? 10.250 -8.870 -17.888 1.00 94.50 189 ILE A C 1
ATOM 1472 O O . ILE A 1 189 ? 10.745 -9.604 -18.749 1.00 94.50 189 ILE A O 1
ATOM 1476 N N . THR A 1 190 ? 9.351 -9.316 -17.009 1.00 90.94 190 THR A N 1
ATOM 1477 C CA . THR A 1 190 ? 8.921 -10.727 -16.929 1.00 90.94 190 THR A CA 1
ATOM 1478 C C . THR A 1 190 ? 7.556 -11.003 -17.542 1.00 90.94 190 THR A C 1
ATOM 1480 O O . THR A 1 190 ? 7.336 -12.113 -18.012 1.00 90.94 190 THR A O 1
ATOM 1483 N N . ASN A 1 191 ? 6.673 -10.009 -17.612 1.00 88.69 191 ASN A N 1
ATOM 1484 C CA . ASN A 1 191 ? 5.267 -10.193 -17.970 1.00 88.69 191 ASN A CA 1
ATOM 1485 C C . ASN A 1 191 ? 4.931 -9.836 -19.434 1.00 88.69 191 ASN A C 1
ATOM 1487 O O . ASN A 1 191 ? 3.767 -9.637 -19.770 1.00 88.69 191 ASN A O 1
ATOM 1491 N N . LYS A 1 192 ? 5.927 -9.798 -20.337 1.00 89.44 192 LYS A N 1
ATOM 1492 C CA . LYS A 1 192 ? 5.708 -9.454 -21.761 1.00 89.44 192 LYS A CA 1
ATOM 1493 C C . LYS A 1 192 ? 4.694 -10.368 -22.463 1.00 89.44 192 LYS A C 1
ATOM 1495 O O . LYS A 1 192 ? 4.026 -9.939 -23.399 1.00 89.44 192 LYS A O 1
ATOM 1500 N N . LEU A 1 193 ? 4.596 -11.628 -22.028 1.00 87.00 193 LEU A N 1
ATOM 1501 C CA . LEU A 1 193 ? 3.676 -12.609 -22.608 1.00 87.00 193 LEU A CA 1
ATOM 1502 C C . LEU A 1 193 ? 2.203 -12.222 -22.400 1.00 87.00 193 LEU A C 1
ATOM 1504 O O . LEU A 1 193 ? 1.370 -12.573 -23.228 1.00 87.00 193 LEU A O 1
ATOM 1508 N N . ASN A 1 194 ? 1.891 -11.455 -21.351 1.00 85.06 194 ASN A N 1
ATOM 1509 C CA . ASN A 1 194 ? 0.522 -11.029 -21.057 1.00 85.06 194 ASN A CA 1
ATOM 1510 C C . ASN A 1 194 ? -0.004 -10.142 -22.181 1.00 85.06 194 ASN A C 1
ATOM 1512 O O . ASN A 1 194 ? -1.092 -10.370 -22.691 1.00 85.06 194 ASN A O 1
ATOM 1516 N N . TRP A 1 195 ? 0.811 -9.196 -22.641 1.00 87.12 195 TRP A N 1
ATOM 1517 C CA . TRP A 1 195 ? 0.446 -8.283 -23.723 1.00 87.12 195 TRP A CA 1
ATOM 1518 C C . TRP A 1 195 ? 0.289 -8.999 -25.064 1.00 87.12 195 TRP A C 1
ATOM 1520 O O . TRP A 1 195 ? -0.614 -8.670 -25.822 1.00 87.12 195 TRP A O 1
ATOM 1530 N N . ILE A 1 196 ? 1.116 -10.019 -25.322 1.00 87.56 196 ILE A N 1
ATOM 1531 C CA . ILE A 1 196 ? 0.991 -10.868 -26.517 1.00 87.56 196 ILE A CA 1
ATOM 1532 C C . ILE A 1 196 ? -0.331 -11.645 -26.482 1.00 87.56 196 ILE A C 1
ATOM 1534 O O . ILE A 1 196 ? -1.048 -11.673 -27.476 1.00 87.56 196 ILE A O 1
ATOM 1538 N N . ASN A 1 197 ? -0.669 -12.252 -25.342 1.00 84.19 197 ASN A N 1
ATOM 1539 C CA . ASN A 1 197 ? -1.900 -13.032 -25.184 1.00 84.19 197 ASN A CA 1
ATOM 1540 C C . ASN A 1 197 ? -3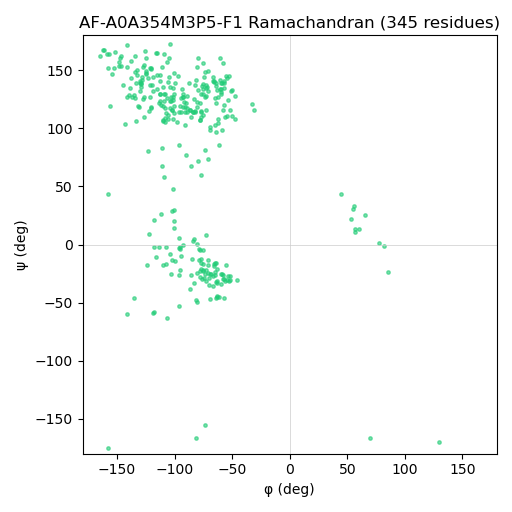.166 -12.164 -25.193 1.00 84.19 197 ASN A C 1
ATOM 1542 O O . ASN A 1 197 ? -4.226 -12.642 -25.582 1.00 84.19 197 ASN A O 1
ATOM 1546 N N . LEU A 1 198 ? -3.055 -10.907 -24.762 1.00 82.38 198 LEU A N 1
ATOM 1547 C CA . LEU A 1 198 ? -4.117 -9.903 -24.849 1.00 82.38 198 LEU A CA 1
ATOM 1548 C C . LEU A 1 198 ? -4.181 -9.224 -26.224 1.00 82.38 198 LEU A C 1
ATOM 1550 O O . LEU A 1 198 ? -4.966 -8.295 -26.396 1.00 82.38 198 LEU A O 1
ATOM 1554 N N . GLU A 1 199 ? -3.359 -9.669 -27.180 1.00 86.88 199 GLU A N 1
ATOM 1555 C CA . GLU A 1 199 ? -3.300 -9.146 -28.548 1.00 86.88 199 GLU A CA 1
ATOM 1556 C C . GLU A 1 199 ? -3.052 -7.628 -28.605 1.00 86.88 199 GLU A C 1
ATOM 1558 O O . GLU A 1 199 ? -3.517 -6.937 -29.511 1.00 86.88 199 GLU A O 1
ATOM 1563 N N . ILE A 1 200 ? -2.282 -7.095 -27.646 1.00 87.38 200 ILE A N 1
ATOM 1564 C CA . ILE A 1 200 ? -1.844 -5.698 -27.684 1.00 87.38 200 ILE A CA 1
ATOM 1565 C C . ILE A 1 200 ? -0.946 -5.512 -28.922 1.00 87.38 200 ILE A C 1
ATOM 1567 O O . ILE A 1 200 ? -0.032 -6.318 -29.134 1.00 87.38 200 ILE A O 1
ATOM 1571 N N . PRO A 1 201 ? -1.154 -4.464 -29.740 1.00 90.56 201 PRO A N 1
ATOM 1572 C CA . PRO A 1 201 ? -0.314 -4.207 -30.904 1.00 90.56 201 PRO A CA 1
ATOM 1573 C C . PRO A 1 201 ? 1.159 -4.005 -30.521 1.00 90.56 201 PRO A C 1
ATOM 1575 O O . PRO A 1 201 ? 1.488 -3.228 -29.621 1.00 90.56 201 PRO A O 1
ATOM 1578 N N . ALA A 1 202 ? 2.068 -4.691 -31.219 1.00 91.56 202 ALA A N 1
ATOM 1579 C CA . ALA A 1 202 ? 3.495 -4.701 -30.887 1.00 91.56 202 ALA A CA 1
ATOM 1580 C C . ALA A 1 202 ? 4.161 -3.322 -31.011 1.00 91.56 202 ALA A C 1
ATOM 1582 O O . ALA A 1 202 ? 5.092 -3.002 -30.266 1.00 91.56 202 ALA A O 1
ATOM 1583 N N . GLU A 1 203 ? 3.672 -2.491 -31.930 1.00 92.25 203 GLU A N 1
ATOM 1584 C CA . GLU A 1 203 ? 4.083 -1.100 -32.093 1.00 92.25 203 GLU A CA 1
ATOM 1585 C C . GLU A 1 203 ? 3.914 -0.280 -30.809 1.00 92.25 203 GLU A C 1
ATOM 1587 O O . GLU A 1 203 ? 4.728 0.601 -30.538 1.00 92.25 203 GLU A O 1
ATOM 1592 N N . ASP A 1 204 ? 2.917 -0.606 -29.986 1.00 91.00 204 ASP A N 1
ATOM 1593 C CA . ASP A 1 204 ? 2.577 0.176 -28.804 1.00 91.00 204 ASP A CA 1
ATOM 1594 C C . ASP A 1 204 ? 3.543 -0.099 -27.643 1.00 91.00 204 ASP A C 1
ATOM 1596 O O . ASP A 1 204 ? 3.755 0.753 -26.789 1.00 91.00 204 ASP A O 1
ATOM 1600 N N . TYR A 1 205 ? 4.222 -1.248 -27.634 1.00 90.94 205 TYR A N 1
ATOM 1601 C CA . TYR A 1 205 ? 5.232 -1.588 -26.624 1.00 90.94 205 TYR A CA 1
ATOM 1602 C C . TYR A 1 205 ? 6.635 -1.804 -27.201 1.00 90.94 205 TYR A C 1
ATOM 1604 O O . TYR A 1 205 ? 7.506 -2.396 -26.563 1.00 90.94 205 TYR A O 1
ATOM 1612 N N . THR A 1 206 ? 6.901 -1.267 -28.393 1.00 89.69 206 THR A N 1
ATOM 1613 C CA . THR A 1 206 ? 8.249 -1.282 -28.986 1.00 89.69 206 THR A CA 1
ATOM 1614 C C . THR A 1 206 ? 9.243 -0.411 -28.197 1.00 89.69 206 THR A C 1
ATOM 1616 O O . THR A 1 206 ? 10.433 -0.713 -28.176 1.00 89.69 206 THR A O 1
ATOM 1619 N N . ASN A 1 207 ? 8.772 0.626 -27.490 1.00 91.81 207 ASN A N 1
ATOM 1620 C CA . ASN A 1 207 ? 9.609 1.550 -26.704 1.00 91.81 207 ASN A CA 1
ATOM 1621 C C . ASN A 1 207 ? 9.611 1.246 -25.195 1.00 91.81 207 ASN A C 1
ATOM 1623 O O . ASN A 1 207 ? 9.730 2.161 -24.376 1.00 91.81 207 ASN A O 1
ATOM 1627 N N . LEU A 1 208 ? 9.436 -0.019 -24.803 1.00 94.75 208 LEU A N 1
ATOM 1628 C CA . LEU A 1 208 ? 9.408 -0.386 -23.387 1.00 94.75 208 LEU A CA 1
ATOM 1629 C C . LEU A 1 208 ? 10.674 0.077 -22.638 1.00 94.75 208 LEU A C 1
ATOM 1631 O O . LEU A 1 208 ? 11.781 0.014 -23.181 1.00 94.75 208 LEU A O 1
ATOM 1635 N N . PRO A 1 209 ? 10.548 0.474 -21.359 1.00 95.12 209 PRO A N 1
ATOM 1636 C CA . PRO A 1 209 ? 11.687 0.869 -20.542 1.00 95.12 209 PRO A CA 1
ATOM 1637 C C . PRO A 1 209 ? 12.527 -0.351 -20.121 1.00 95.12 209 PRO A C 1
ATOM 1639 O O . PRO A 1 209 ? 12.389 -0.864 -19.011 1.00 95.12 209 PRO A O 1
ATOM 1642 N N . GLU A 1 210 ? 13.402 -0.817 -21.019 1.00 95.00 210 GLU A N 1
ATOM 1643 C CA . GLU A 1 210 ? 14.192 -2.051 -20.864 1.00 95.00 210 GLU A CA 1
ATOM 1644 C C . GLU A 1 210 ? 15.718 -1.878 -20.940 1.00 95.00 210 GLU A C 1
ATOM 1646 O O . GLU A 1 210 ? 16.460 -2.859 -20.971 1.00 95.00 210 GLU A O 1
ATOM 1651 N N . THR A 1 211 ? 16.218 -0.640 -20.953 1.00 95.94 211 THR A N 1
ATOM 1652 C CA . THR A 1 211 ? 17.663 -0.391 -20.866 1.00 95.94 211 THR A CA 1
ATOM 1653 C C . THR A 1 211 ? 18.102 -0.432 -19.406 1.00 95.94 211 THR A C 1
ATOM 1655 O O . THR A 1 211 ? 17.725 0.446 -18.631 1.00 95.94 211 THR A O 1
ATOM 1658 N N . PHE A 1 212 ? 18.922 -1.417 -19.035 1.00 95.25 212 PHE A N 1
ATOM 1659 C CA . PHE A 1 212 ? 19.510 -1.541 -17.696 1.00 95.25 212 PHE A CA 1
ATOM 1660 C C . PHE A 1 212 ? 21.034 -1.514 -17.801 1.00 95.25 212 PHE A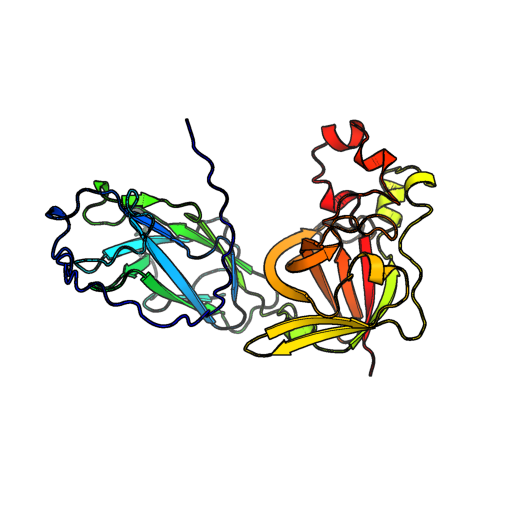 C 1
ATOM 1662 O O . PHE A 1 212 ? 21.632 -2.389 -18.434 1.00 95.25 212 PHE A O 1
ATOM 1669 N N . ASN A 1 213 ? 21.670 -0.509 -17.202 1.00 95.69 213 ASN A N 1
ATOM 1670 C CA . ASN A 1 213 ? 23.125 -0.391 -17.232 1.00 95.69 213 ASN A CA 1
ATOM 1671 C C . ASN A 1 213 ? 23.779 -1.319 -16.199 1.00 95.69 213 ASN A C 1
ATOM 1673 O O . ASN A 1 213 ? 23.148 -1.783 -15.250 1.00 95.69 213 ASN A O 1
ATOM 1677 N N . ALA A 1 214 ? 25.068 -1.615 -16.387 1.00 93.44 214 ALA A N 1
ATOM 1678 C CA . ALA A 1 214 ? 25.786 -2.572 -15.544 1.00 93.44 214 ALA A CA 1
ATOM 1679 C C . ALA A 1 214 ? 25.817 -2.171 -14.059 1.00 93.44 214 ALA A C 1
ATOM 1681 O O . ALA A 1 214 ? 25.748 -3.055 -13.202 1.00 93.44 214 ALA A O 1
ATOM 1682 N N . ASP A 1 215 ? 25.867 -0.870 -13.788 1.00 95.00 215 ASP A N 1
ATOM 1683 C CA . ASP A 1 215 ? 25.943 -0.298 -12.443 1.00 95.00 215 ASP A CA 1
ATOM 1684 C C . ASP A 1 215 ? 24.568 0.119 -11.899 1.00 95.00 215 ASP A C 1
ATOM 1686 O O . ASP A 1 215 ? 24.496 0.705 -10.824 1.00 95.00 215 ASP A O 1
ATOM 1690 N N . ASP A 1 216 ? 23.478 -0.174 -12.622 1.00 97.62 216 ASP A N 1
ATOM 1691 C CA . ASP A 1 216 ? 22.130 0.153 -12.164 1.00 97.62 216 ASP A CA 1
ATOM 1692 C C . ASP A 1 216 ? 21.723 -0.754 -10.992 1.00 97.62 216 ASP A C 1
ATOM 1694 O O . ASP A 1 216 ? 21.832 -1.981 -11.076 1.00 97.62 216 ASP A O 1
ATOM 1698 N N . TYR A 1 217 ? 21.196 -0.164 -9.918 1.00 98.12 217 TYR A N 1
ATOM 1699 C CA . TYR A 1 217 ? 20.541 -0.886 -8.824 1.00 98.12 217 TYR A CA 1
ATOM 1700 C C . TYR A 1 217 ? 19.569 -0.000 -8.040 1.00 98.12 217 TYR A C 1
ATOM 1702 O O . TYR A 1 217 ? 19.589 1.224 -8.134 1.00 98.12 217 TYR A O 1
ATOM 1710 N N . LEU A 1 218 ? 18.696 -0.632 -7.262 1.00 97.94 218 LEU A N 1
ATOM 1711 C CA . LEU A 1 218 ? 17.872 0.014 -6.248 1.00 97.94 218 LEU A CA 1
ATOM 1712 C C . LEU A 1 218 ? 18.378 -0.409 -4.875 1.00 97.94 218 LEU A C 1
ATOM 1714 O O . LEU A 1 218 ? 18.531 -1.601 -4.610 1.00 97.94 218 LEU A O 1
ATOM 1718 N N . GLU A 1 219 ? 18.615 0.557 -4.003 1.00 96.56 219 GLU A N 1
ATOM 1719 C CA . GLU A 1 219 ? 18.862 0.318 -2.588 1.00 96.56 219 GLU A CA 1
ATOM 1720 C C . GLU A 1 219 ? 17.538 0.472 -1.836 1.00 96.56 219 GLU A C 1
ATOM 1722 O O . GLU A 1 219 ? 16.897 1.523 -1.867 1.00 96.56 219 GLU A O 1
ATOM 1727 N N . ILE A 1 220 ? 17.097 -0.601 -1.187 1.00 95.12 220 ILE A N 1
ATOM 1728 C CA . ILE A 1 220 ? 15.889 -0.611 -0.366 1.00 95.12 220 ILE A CA 1
ATOM 1729 C C . ILE A 1 220 ? 16.317 -0.501 1.090 1.00 95.12 220 ILE A C 1
ATOM 1731 O O . ILE A 1 220 ? 16.926 -1.419 1.648 1.00 95.12 220 ILE A O 1
ATOM 1735 N N . VAL A 1 221 ? 15.975 0.630 1.701 1.00 91.69 221 VAL A N 1
ATOM 1736 C CA . VAL A 1 221 ? 16.286 0.939 3.094 1.00 91.69 221 VAL A CA 1
ATOM 1737 C C . VAL A 1 221 ? 15.032 0.748 3.927 1.00 91.69 221 VAL A C 1
ATOM 1739 O O . VAL A 1 221 ? 13.983 1.329 3.640 1.00 91.69 221 VAL A O 1
ATOM 1742 N N . ASN A 1 222 ? 15.150 -0.047 4.984 1.00 83.56 222 ASN A N 1
ATOM 1743 C CA . ASN A 1 222 ? 14.103 -0.198 5.977 1.00 83.56 222 ASN A CA 1
ATOM 1744 C C . ASN A 1 222 ? 14.710 -0.107 7.376 1.00 83.56 222 ASN A C 1
ATOM 1746 O O . ASN A 1 222 ? 15.406 -1.013 7.831 1.00 83.56 222 ASN A O 1
ATOM 1750 N N . THR A 1 223 ? 14.472 1.022 8.029 1.00 73.38 223 THR A N 1
ATOM 1751 C CA . THR A 1 223 ? 14.756 1.232 9.446 1.00 73.38 223 THR A CA 1
ATOM 1752 C C . THR A 1 223 ? 13.441 1.455 10.184 1.00 73.38 223 THR A C 1
ATOM 1754 O O . THR A 1 223 ? 12.417 1.742 9.563 1.00 73.38 223 THR A O 1
ATOM 1757 N N . ASN A 1 224 ? 13.466 1.358 11.517 1.00 61.06 224 ASN A N 1
ATOM 1758 C CA . ASN A 1 224 ? 12.274 1.544 12.354 1.00 61.06 224 ASN A CA 1
ATOM 1759 C C . ASN A 1 224 ? 11.515 2.855 12.061 1.00 61.06 224 ASN A C 1
ATOM 1761 O O . ASN A 1 224 ? 10.300 2.890 12.230 1.00 61.06 224 ASN A O 1
ATOM 1765 N N . ASP A 1 225 ? 12.212 3.885 11.566 1.00 67.69 225 ASP A N 1
ATOM 1766 C CA . ASP A 1 225 ? 11.663 5.225 11.334 1.00 67.69 225 ASP A CA 1
ATOM 1767 C C . ASP A 1 225 ? 11.597 5.622 9.845 1.00 67.69 225 ASP A C 1
ATOM 1769 O O . ASP A 1 225 ? 11.154 6.723 9.521 1.00 67.69 225 ASP A O 1
ATOM 1773 N N . SER A 1 226 ? 12.069 4.778 8.917 1.00 76.25 226 SER A N 1
ATOM 1774 C CA . SER A 1 226 ? 12.188 5.159 7.504 1.00 76.25 226 SER A CA 1
ATOM 1775 C C . SER A 1 226 ? 12.185 3.956 6.563 1.00 76.25 226 SER A C 1
ATOM 1777 O O . SER A 1 226 ? 13.111 3.144 6.557 1.00 76.25 226 SER A O 1
ATOM 1779 N N . LYS A 1 227 ? 11.188 3.913 5.677 1.00 89.19 227 LYS A N 1
ATOM 1780 C CA . LYS A 1 227 ? 11.126 2.995 4.534 1.00 89.19 227 LYS A CA 1
ATOM 1781 C C . LYS A 1 227 ? 11.352 3.795 3.260 1.00 89.19 227 LYS A C 1
ATOM 1783 O O . LYS A 1 227 ? 10.576 4.705 2.962 1.00 89.19 227 LYS A O 1
ATOM 1788 N N . LYS A 1 228 ? 12.423 3.487 2.531 1.00 94.19 228 LYS A N 1
ATOM 1789 C CA . LYS A 1 228 ? 12.836 4.245 1.347 1.00 94.19 228 LYS A CA 1
ATOM 1790 C C . LYS A 1 228 ? 13.352 3.346 0.232 1.00 94.19 228 LYS A C 1
ATOM 1792 O O . LYS A 1 228 ? 13.915 2.282 0.483 1.00 94.19 228 LYS A O 1
ATOM 1797 N N . ILE A 1 229 ? 13.210 3.833 -0.993 1.00 96.50 229 ILE A N 1
ATOM 1798 C CA . ILE A 1 229 ? 13.899 3.327 -2.179 1.00 96.50 229 ILE A CA 1
ATOM 1799 C C . ILE A 1 229 ? 14.864 4.417 -2.638 1.00 96.50 229 ILE A C 1
ATOM 1801 O O . ILE A 1 229 ? 14.448 5.544 -2.905 1.00 96.50 229 ILE A O 1
ATOM 1805 N N . ILE A 1 230 ? 16.145 4.078 -2.731 1.00 97.31 230 ILE A N 1
ATOM 1806 C CA . ILE A 1 230 ? 17.207 4.954 -3.218 1.00 97.31 230 ILE A CA 1
ATOM 1807 C C . ILE A 1 230 ? 17.635 4.423 -4.594 1.00 97.31 230 ILE A C 1
ATOM 1809 O O . ILE A 1 230 ? 18.256 3.358 -4.688 1.00 97.31 230 ILE A O 1
ATOM 1813 N N . PRO A 1 231 ? 17.241 5.098 -5.685 1.00 97.88 231 PRO A N 1
ATOM 1814 C CA . PRO A 1 231 ? 17.579 4.673 -7.031 1.00 97.88 231 PRO A CA 1
ATOM 1815 C C . PRO A 1 231 ? 19.022 5.037 -7.392 1.00 97.88 231 PRO A C 1
ATOM 1817 O O . PRO A 1 231 ? 19.393 6.205 -7.462 1.00 97.88 231 PRO A O 1
ATOM 1820 N N . HIS A 1 232 ? 19.812 4.028 -7.739 1.00 97.81 232 HIS A N 1
ATOM 1821 C CA . HIS A 1 232 ? 21.118 4.182 -8.377 1.00 97.81 232 HIS A CA 1
ATOM 1822 C C . HIS A 1 232 ? 20.998 3.722 -9.828 1.00 97.81 232 HIS A C 1
ATOM 1824 O O . HIS A 1 232 ? 21.642 2.766 -10.242 1.00 97.81 232 HIS A O 1
ATOM 1830 N N . VAL A 1 233 ? 20.091 4.344 -10.590 1.00 96.69 233 VAL A N 1
ATOM 1831 C CA . VAL A 1 233 ? 19.763 3.933 -11.964 1.00 96.69 233 VAL A CA 1
ATOM 1832 C C . VAL A 1 233 ? 20.013 5.051 -12.971 1.00 96.69 233 VAL A C 1
ATOM 1834 O O . VAL A 1 233 ? 19.670 6.212 -12.768 1.00 96.69 233 VAL A O 1
ATOM 1837 N N . THR A 1 234 ? 20.595 4.680 -14.104 1.00 95.75 234 THR A N 1
ATOM 1838 C CA . THR A 1 234 ? 20.954 5.573 -15.214 1.00 95.75 234 THR A CA 1
ATOM 1839 C C . THR A 1 234 ? 20.337 5.128 -16.543 1.00 95.75 234 THR A C 1
ATOM 1841 O O . THR A 1 234 ? 20.240 5.937 -17.480 1.00 95.75 234 THR A O 1
ATOM 1844 N N . GLY A 1 235 ? 19.887 3.869 -16.613 1.00 95.44 235 GLY A N 1
ATOM 1845 C CA . GLY A 1 235 ? 19.065 3.313 -17.681 1.00 95.44 235 GLY A CA 1
ATOM 1846 C C . GLY A 1 235 ? 17.612 3.799 -17.646 1.00 95.44 235 GLY A C 1
ATOM 1847 O O . GLY A 1 235 ? 17.303 4.876 -17.137 1.00 95.44 235 GLY A O 1
ATOM 1848 N N . SER A 1 236 ? 16.695 3.008 -18.204 1.00 96.00 236 SER A N 1
ATOM 1849 C CA . SER A 1 236 ? 15.290 3.387 -18.395 1.00 96.00 236 SER A CA 1
ATOM 1850 C C . SER A 1 236 ? 14.535 3.630 -17.085 1.00 96.00 236 SER A C 1
ATOM 1852 O O . SER A 1 236 ? 13.672 4.504 -17.039 1.00 96.00 236 SER A O 1
ATOM 1854 N N . LEU A 1 237 ? 14.872 2.909 -16.009 1.00 97.44 237 LEU A N 1
ATOM 1855 C CA . LEU A 1 237 ? 14.178 3.025 -14.720 1.00 97.44 237 LEU A CA 1
ATOM 1856 C C . LEU A 1 237 ? 14.312 4.410 -14.068 1.00 97.44 237 LEU A C 1
ATOM 1858 O O . LEU A 1 237 ? 13.442 4.784 -13.283 1.00 97.44 237 LEU A O 1
ATOM 1862 N N . LYS A 1 238 ? 15.323 5.214 -14.434 1.00 96.88 238 LYS A N 1
ATOM 1863 C CA . LYS A 1 238 ? 15.456 6.603 -13.948 1.00 96.88 238 LYS A CA 1
ATOM 1864 C C . LYS A 1 238 ? 14.257 7.480 -14.317 1.00 96.88 238 LYS A C 1
ATOM 1866 O O . LYS A 1 238 ? 13.987 8.478 -13.661 1.00 96.88 238 LYS A O 1
ATOM 1871 N N . ASN A 1 239 ? 13.551 7.116 -15.389 1.00 96.94 239 ASN A N 1
ATOM 1872 C CA . ASN A 1 239 ? 12.393 7.860 -15.865 1.00 96.94 239 ASN A CA 1
ATOM 1873 C C . ASN A 1 239 ? 11.159 7.618 -14.990 1.00 96.94 239 ASN A C 1
ATOM 1875 O O . ASN A 1 239 ? 10.220 8.397 -15.089 1.00 96.94 239 ASN A O 1
ATOM 1879 N N . TYR A 1 240 ? 11.155 6.567 -14.159 1.00 97.38 240 TYR A N 1
ATOM 1880 C CA . TYR A 1 240 ? 10.158 6.344 -13.108 1.00 97.38 240 TYR A CA 1
ATOM 1881 C C . TYR A 1 240 ? 10.671 6.861 -11.760 1.00 97.38 240 TYR A C 1
ATOM 1883 O O . TYR A 1 240 ? 10.030 7.693 -11.120 1.00 97.38 240 TYR A O 1
ATOM 1891 N N . PHE A 1 241 ? 11.869 6.424 -11.365 1.00 97.06 241 PHE A N 1
ATOM 1892 C CA . PHE A 1 241 ? 12.541 6.847 -10.137 1.00 97.06 241 PHE A CA 1
ATOM 1893 C C . PHE A 1 241 ? 13.330 8.144 -10.370 1.00 97.06 241 PHE A C 1
ATOM 1895 O O . PHE A 1 241 ? 14.558 8.147 -10.408 1.00 97.06 241 PHE A O 1
ATOM 1902 N N . CYS A 1 242 ? 12.614 9.246 -10.606 1.00 91.12 242 CYS A N 1
ATOM 1903 C CA . CYS A 1 242 ? 13.205 10.525 -11.012 1.00 91.12 242 CYS A CA 1
ATOM 1904 C C . CYS A 1 242 ? 13.831 11.346 -9.865 1.00 91.12 242 CYS A C 1
ATOM 1906 O O . CYS A 1 242 ? 14.378 12.419 -10.123 1.00 91.12 242 CYS A O 1
ATOM 1908 N N . GLY A 1 243 ? 13.717 10.889 -8.614 1.00 90.81 243 GLY A N 1
ATOM 1909 C CA . GLY A 1 243 ? 14.293 11.524 -7.426 1.00 90.81 243 GLY A CA 1
ATOM 1910 C C . GLY A 1 243 ? 15.545 10.803 -6.922 1.00 90.81 243 GLY A C 1
ATOM 1911 O O . GLY A 1 243 ? 15.885 9.725 -7.394 1.00 90.81 243 GLY A O 1
ATOM 1912 N N . SER A 1 244 ? 16.237 11.392 -5.944 1.00 93.44 244 SER A N 1
ATOM 1913 C CA . SER A 1 244 ? 17.387 10.752 -5.283 1.00 93.44 244 SER A CA 1
ATOM 1914 C C . SER A 1 244 ? 16.982 9.746 -4.206 1.00 93.44 244 SER A C 1
ATOM 1916 O O . SER A 1 244 ? 17.754 8.857 -3.871 1.00 93.44 244 SER A O 1
ATOM 1918 N N . GLU A 1 245 ? 15.790 9.901 -3.636 1.00 95.88 245 GLU A N 1
ATOM 1919 C CA . GLU A 1 245 ? 15.189 8.973 -2.685 1.00 95.88 245 GLU A CA 1
ATOM 1920 C C . GLU A 1 245 ? 13.666 9.067 -2.771 1.00 95.88 245 GLU A C 1
ATOM 1922 O O . GLU A 1 245 ? 13.117 10.120 -3.102 1.00 95.88 245 GLU A O 1
ATOM 1927 N N . HIS A 1 246 ? 12.993 7.966 -2.454 1.00 96.38 246 HIS A N 1
ATOM 1928 C CA . HIS A 1 246 ? 11.541 7.883 -2.428 1.00 96.38 246 HIS A CA 1
ATOM 1929 C C . HIS A 1 246 ? 11.083 7.227 -1.129 1.00 96.38 246 HIS A C 1
ATOM 1931 O O . HIS A 1 246 ? 11.423 6.074 -0.868 1.00 96.38 246 HIS A O 1
ATOM 1937 N N . GLU A 1 247 ? 10.308 7.947 -0.319 1.00 95.19 247 GLU A N 1
ATOM 1938 C CA . GLU A 1 247 ? 9.625 7.359 0.838 1.00 95.19 247 GLU A CA 1
ATOM 1939 C C . GLU A 1 247 ? 8.559 6.368 0.380 1.00 95.19 247 GLU A C 1
ATOM 1941 O O . GLU A 1 247 ? 7.875 6.603 -0.622 1.00 95.19 247 GLU A O 1
ATOM 1946 N N . VAL A 1 248 ? 8.389 5.288 1.146 1.00 92.62 248 VAL A N 1
ATOM 1947 C CA . VAL A 1 248 ? 7.342 4.302 0.890 1.00 92.62 248 VAL A CA 1
ATOM 1948 C C . VAL A 1 248 ? 6.517 3.981 2.130 1.00 92.62 248 VAL A C 1
ATOM 1950 O O . VAL A 1 248 ? 7.037 3.844 3.236 1.00 92.62 248 VAL A O 1
ATOM 1953 N N . SER A 1 249 ? 5.211 3.816 1.949 1.00 89.50 249 SER A N 1
ATOM 1954 C CA . SER A 1 249 ? 4.283 3.407 3.008 1.00 89.50 249 SER A CA 1
ATOM 1955 C C . SER A 1 249 ? 3.385 2.285 2.516 1.00 89.50 249 SER A C 1
ATOM 1957 O O . SER A 1 249 ? 3.034 2.247 1.342 1.00 89.50 249 SER A O 1
ATOM 1959 N N . PHE A 1 250 ? 3.022 1.357 3.401 1.00 88.12 250 PHE A N 1
ATOM 1960 C CA . PHE A 1 250 ? 2.111 0.267 3.046 1.00 88.12 250 PHE A CA 1
ATOM 1961 C C . PHE A 1 250 ? 0.789 0.830 2.508 1.00 88.12 250 PHE A C 1
ATOM 1963 O O . PHE A 1 250 ? 0.278 1.804 3.059 1.00 88.12 250 PHE A O 1
ATOM 1970 N N . LEU A 1 251 ? 0.254 0.216 1.452 1.00 88.88 251 LEU A N 1
ATOM 1971 C CA . LEU A 1 251 ? -1.018 0.599 0.843 1.00 88.88 251 LEU A CA 1
ATOM 1972 C C . LEU A 1 251 ? -2.025 -0.552 0.906 1.00 88.88 251 LEU A C 1
ATOM 1974 O O . LEU A 1 251 ? -3.102 -0.406 1.482 1.00 88.88 251 LEU A O 1
ATOM 1978 N N . SER A 1 252 ? -1.702 -1.699 0.317 1.00 89.12 252 SER A N 1
ATOM 1979 C CA . SER A 1 252 ? -2.646 -2.811 0.180 1.00 89.12 252 SER A CA 1
ATOM 1980 C C . SER A 1 252 ? -1.927 -4.128 -0.091 1.00 89.12 252 SER A C 1
ATOM 1982 O O . SER A 1 252 ? -0.741 -4.160 -0.419 1.00 89.12 252 SER A O 1
ATOM 1984 N N . VAL A 1 253 ? -2.668 -5.227 0.024 1.00 87.56 253 VAL A N 1
ATOM 1985 C CA . VAL A 1 253 ? -2.323 -6.482 -0.643 1.00 87.56 253 VAL A CA 1
ATOM 1986 C C . VAL A 1 253 ? -3.394 -6.728 -1.691 1.00 87.56 253 VAL A C 1
ATOM 1988 O O . VAL A 1 253 ? -4.583 -6.620 -1.393 1.00 87.56 253 VAL A O 1
ATOM 1991 N N . GLU A 1 254 ? -2.979 -7.008 -2.918 1.00 86.38 254 GLU A N 1
ATOM 1992 C CA . GLU A 1 254 ? -3.884 -7.280 -4.029 1.00 86.38 254 GLU A CA 1
ATOM 1993 C C . GLU A 1 254 ? -3.457 -8.577 -4.704 1.00 86.38 254 GLU A C 1
ATOM 1995 O O . GLU A 1 254 ? -2.270 -8.799 -4.954 1.00 86.38 254 GLU A O 1
ATOM 2000 N N . ASN A 1 255 ? -4.434 -9.424 -5.012 1.00 83.94 255 ASN A N 1
ATOM 2001 C CA . ASN A 1 255 ? -4.192 -10.610 -5.811 1.00 83.94 255 ASN A CA 1
ATOM 2002 C C . ASN A 1 255 ? -3.974 -10.192 -7.271 1.00 83.94 255 ASN A C 1
ATOM 2004 O O . ASN A 1 255 ? -4.779 -9.459 -7.851 1.00 83.94 255 ASN A O 1
ATOM 2008 N N . PHE A 1 256 ? -2.869 -10.640 -7.854 1.00 80.38 256 PHE A N 1
ATOM 2009 C CA . PHE A 1 256 ? -2.512 -10.373 -9.236 1.00 80.38 256 PHE A CA 1
ATOM 2010 C C . PHE A 1 256 ? -2.342 -11.677 -9.994 1.00 80.38 256 PHE A C 1
ATOM 2012 O O . PHE A 1 256 ? -1.548 -12.541 -9.621 1.00 80.38 256 PHE A O 1
ATOM 2019 N N . PHE A 1 257 ? -3.054 -11.778 -11.107 1.00 77.25 257 PHE A N 1
ATOM 2020 C CA . PHE A 1 257 ? -2.888 -12.865 -12.048 1.00 77.25 257 PHE A CA 1
ATOM 2021 C C . PHE A 1 257 ? -1.944 -12.438 -13.173 1.00 77.25 257 PHE A C 1
ATOM 2023 O O . PHE A 1 257 ? -2.258 -11.560 -13.977 1.00 77.25 257 PHE A O 1
ATOM 2030 N N . ASP A 1 258 ? -0.780 -13.078 -13.231 1.00 72.62 258 ASP A N 1
ATOM 2031 C CA . ASP A 1 258 ? 0.151 -12.947 -14.344 1.00 72.62 258 ASP A CA 1
ATOM 2032 C C . ASP A 1 258 ? -0.178 -14.035 -15.376 1.00 72.62 258 ASP A C 1
ATOM 2034 O O . ASP A 1 258 ? -0.062 -15.222 -15.073 1.00 72.62 258 ASP A O 1
ATOM 2038 N N . MET A 1 259 ? -0.565 -13.668 -16.603 1.00 69.50 259 MET A N 1
ATOM 2039 C CA . MET A 1 259 ? -0.897 -14.665 -17.635 1.00 69.50 259 MET A CA 1
ATOM 2040 C C . MET A 1 259 ? 0.307 -15.528 -18.037 1.00 69.50 259 MET A C 1
ATOM 2042 O O . MET A 1 259 ? 0.121 -16.588 -18.631 1.00 69.50 259 MET A O 1
ATOM 2046 N N . SER A 1 260 ? 1.538 -15.119 -17.712 1.00 61.62 260 SER A N 1
ATOM 2047 C CA . SER A 1 260 ? 2.719 -15.973 -17.856 1.00 61.62 260 SER A CA 1
ATOM 2048 C C . SER A 1 260 ? 2.766 -17.121 -16.837 1.00 61.62 260 SER A C 1
ATOM 2050 O O . SER A 1 260 ? 3.519 -18.076 -17.027 1.00 61.62 260 SER A O 1
ATOM 2052 N N . MET A 1 261 ? 1.926 -17.077 -15.799 1.00 63.56 261 MET A N 1
ATOM 2053 C CA . MET A 1 261 ? 1.763 -18.097 -14.763 1.00 63.56 261 MET A CA 1
ATOM 2054 C C . MET A 1 261 ? 0.518 -18.960 -15.022 1.00 63.56 261 MET A C 1
ATOM 2056 O O . MET A 1 261 ? -0.268 -19.198 -14.112 1.00 63.56 261 MET A O 1
ATOM 2060 N N . MET A 1 262 ? 0.330 -19.454 -16.255 1.00 58.34 262 MET A N 1
ATOM 2061 C CA . MET A 1 262 ? -0.855 -20.248 -16.648 1.00 58.34 262 MET A CA 1
ATOM 2062 C C . MET A 1 262 ? -1.116 -21.498 -15.786 1.00 58.34 262 MET A C 1
ATOM 2064 O O . MET A 1 262 ? -2.224 -22.029 -15.810 1.00 58.34 262 MET A O 1
ATOM 2068 N N . ASP A 1 263 ? -0.124 -21.964 -15.025 1.00 59.28 263 ASP A N 1
ATOM 2069 C CA . ASP A 1 263 ? -0.261 -23.092 -14.097 1.00 59.28 263 ASP A CA 1
ATOM 2070 C C . ASP A 1 263 ? -0.804 -22.680 -12.711 1.00 59.28 263 ASP A C 1
ATOM 2072 O O . ASP A 1 263 ? -1.195 -23.545 -11.930 1.00 59.28 263 ASP A O 1
ATOM 2076 N N . ASN A 1 264 ? -0.857 -21.378 -12.400 1.00 64.69 264 ASN A N 1
ATOM 2077 C CA . ASN A 1 264 ? -1.353 -20.827 -11.138 1.00 64.69 264 ASN A CA 1
ATOM 2078 C C . ASN A 1 264 ? -2.491 -19.819 -11.378 1.00 64.69 264 ASN A C 1
ATOM 2080 O O . ASN A 1 264 ? -2.297 -18.602 -11.361 1.00 64.69 264 ASN A O 1
ATOM 2084 N N . TRP A 1 265 ? -3.695 -20.349 -11.599 1.00 66.31 265 TRP A N 1
ATOM 2085 C CA . TRP A 1 265 ? -4.916 -19.565 -11.833 1.00 66.31 265 TRP A CA 1
ATOM 2086 C C . TRP A 1 265 ? -5.367 -18.741 -10.624 1.00 66.31 265 TRP A C 1
ATOM 2088 O O . TRP A 1 265 ? -6.105 -17.775 -10.801 1.00 66.31 265 TRP A O 1
ATOM 2098 N N . ASP A 1 266 ? -4.890 -19.079 -9.425 1.00 71.00 266 ASP A N 1
ATOM 2099 C CA . ASP A 1 266 ? -5.223 -18.371 -8.185 1.00 71.00 266 ASP A CA 1
ATOM 2100 C C . ASP A 1 266 ? -4.447 -17.048 -8.038 1.00 71.00 266 ASP A C 1
ATOM 2102 O O . ASP A 1 266 ? -4.687 -16.278 -7.107 1.00 71.00 266 ASP A O 1
ATOM 2106 N N . GLY A 1 267 ? -3.523 -16.762 -8.963 1.00 79.44 267 GLY A N 1
ATOM 2107 C CA . GLY A 1 267 ? -2.691 -15.566 -8.932 1.00 79.44 267 GLY A CA 1
ATOM 2108 C C . GLY A 1 267 ? -1.664 -15.587 -7.798 1.00 79.44 267 GLY A C 1
ATOM 2109 O O . GLY A 1 267 ? -1.366 -16.620 -7.193 1.00 79.44 267 GLY A O 1
ATOM 2110 N N . ILE A 1 268 ? -1.073 -14.426 -7.541 1.00 81.62 268 ILE A N 1
ATOM 2111 C CA . ILE A 1 268 ? -0.144 -14.193 -6.436 1.00 81.62 268 ILE A CA 1
ATOM 2112 C C . ILE A 1 268 ? -0.579 -12.966 -5.644 1.00 81.62 268 ILE A C 1
ATOM 2114 O O . ILE A 1 268 ? -0.988 -11.958 -6.218 1.00 81.62 268 ILE A O 1
ATOM 2118 N N . ASP A 1 269 ? -0.447 -13.026 -4.324 1.00 84.62 269 ASP A N 1
ATOM 2119 C CA . ASP A 1 269 ? -0.676 -11.860 -3.477 1.00 84.62 269 ASP A CA 1
ATOM 2120 C C . ASP A 1 269 ? 0.535 -10.925 -3.554 1.00 84.62 269 ASP A C 1
ATOM 2122 O O . ASP A 1 269 ? 1.646 -11.263 -3.134 1.00 84.62 269 ASP A O 1
ATOM 2126 N N . ILE A 1 270 ? 0.318 -9.735 -4.114 1.00 86.81 270 ILE A N 1
ATOM 2127 C CA . ILE A 1 270 ? 1.325 -8.682 -4.228 1.00 86.81 270 ILE A CA 1
ATOM 2128 C C . ILE A 1 270 ? 1.079 -7.656 -3.142 1.00 86.81 270 ILE A C 1
ATOM 2130 O O . ILE A 1 270 ? -0.043 -7.183 -2.953 1.00 86.81 270 ILE A O 1
ATOM 2134 N N . ILE A 1 271 ? 2.154 -7.243 -2.476 1.00 88.00 271 ILE A N 1
ATOM 2135 C CA . ILE A 1 271 ? 2.077 -6.128 -1.545 1.00 88.00 271 ILE A CA 1
ATOM 2136 C C . ILE A 1 271 ? 2.367 -4.844 -2.281 1.00 88.00 271 ILE A C 1
ATOM 2138 O O . ILE A 1 271 ? 3.450 -4.655 -2.837 1.00 88.00 271 ILE A O 1
ATOM 2142 N N . TYR A 1 272 ? 1.402 -3.947 -2.217 1.00 91.00 272 TYR A N 1
ATOM 2143 C CA . TYR A 1 272 ? 1.500 -2.619 -2.759 1.00 91.00 272 TYR A CA 1
ATOM 2144 C C . TYR A 1 272 ? 1.835 -1.607 -1.669 1.00 91.00 272 TYR A C 1
ATOM 2146 O O . TYR A 1 272 ? 1.306 -1.625 -0.554 1.00 91.00 272 TYR A O 1
ATOM 2154 N N . TYR A 1 273 ? 2.722 -0.695 -2.037 1.00 91.94 273 TYR A N 1
ATOM 2155 C CA . TYR A 1 273 ? 3.118 0.464 -1.260 1.00 91.94 273 TYR A CA 1
ATOM 2156 C C . TYR A 1 273 ? 2.799 1.719 -2.062 1.00 91.94 273 TYR A C 1
ATOM 2158 O O . TYR A 1 273 ? 2.857 1.712 -3.293 1.00 91.94 273 TYR A O 1
ATOM 2166 N N . THR A 1 274 ? 2.522 2.809 -1.360 1.00 93.88 274 THR A N 1
ATOM 2167 C CA . THR A 1 274 ? 2.645 4.143 -1.936 1.00 93.88 274 THR A CA 1
ATOM 2168 C C . THR A 1 274 ? 4.127 4.486 -2.014 1.00 93.88 274 THR A C 1
ATOM 2170 O O . THR A 1 274 ? 4.825 4.353 -1.013 1.00 93.88 274 THR A O 1
ATOM 2173 N N . ILE A 1 275 ? 4.604 4.931 -3.173 1.00 95.81 275 ILE A N 1
ATOM 2174 C CA . ILE A 1 275 ? 5.922 5.523 -3.393 1.00 95.81 275 ILE A CA 1
ATOM 2175 C C . ILE A 1 275 ? 5.758 7.016 -3.655 1.00 95.81 275 ILE A C 1
ATOM 2177 O O . ILE A 1 275 ? 5.038 7.412 -4.570 1.00 95.81 275 ILE A O 1
ATOM 2181 N N . LYS A 1 276 ? 6.424 7.851 -2.855 1.00 96.06 276 LYS A N 1
ATOM 2182 C CA . LYS A 1 276 ? 6.303 9.305 -2.979 1.00 96.06 276 LYS A CA 1
ATOM 2183 C C . LYS A 1 276 ? 7.196 9.881 -4.068 1.00 96.06 276 LYS A C 1
ATOM 2185 O O . LYS A 1 276 ? 8.378 9.546 -4.157 1.00 96.06 276 LYS A O 1
ATOM 2190 N N . GLY A 1 277 ? 6.649 10.808 -4.849 1.00 96.19 277 GLY A N 1
ATOM 2191 C CA . GLY A 1 277 ? 7.406 11.616 -5.810 1.00 96.19 277 GLY A CA 1
ATOM 2192 C C . GLY A 1 277 ? 8.028 10.840 -6.977 1.00 96.19 277 GLY A C 1
ATOM 2193 O O . GLY A 1 277 ? 9.031 11.289 -7.531 1.00 96.19 277 GLY A O 1
ATOM 2194 N N . ALA A 1 278 ? 7.472 9.685 -7.345 1.00 97.38 278 ALA A N 1
ATOM 2195 C CA . ALA A 1 278 ? 7.843 8.986 -8.575 1.00 97.38 278 ALA A CA 1
ATOM 2196 C C . ALA A 1 278 ? 7.232 9.697 -9.797 1.00 97.38 278 ALA A C 1
ATOM 2198 O O . ALA A 1 278 ? 6.238 10.414 -9.680 1.00 97.38 278 ALA A O 1
ATOM 2199 N N . ASN A 1 279 ? 7.813 9.523 -10.983 1.00 97.44 279 ASN A N 1
ATOM 2200 C CA . ASN A 1 279 ? 7.281 10.145 -12.193 1.00 97.44 279 ASN A CA 1
ATOM 2201 C C . ASN A 1 279 ? 6.024 9.412 -12.675 1.00 97.44 279 ASN A C 1
ATOM 2203 O O . ASN A 1 279 ? 6.106 8.313 -13.229 1.00 97.44 279 ASN A O 1
ATOM 2207 N N . LYS A 1 280 ? 4.879 10.088 -12.574 1.00 95.19 280 LYS A N 1
ATOM 2208 C CA . LYS A 1 280 ? 3.565 9.602 -13.010 1.00 95.19 280 LYS A CA 1
ATOM 2209 C C . LYS A 1 280 ? 3.519 9.095 -14.450 1.00 95.19 280 LYS A C 1
ATOM 2211 O O . LYS A 1 280 ? 2.706 8.229 -14.752 1.00 95.19 280 LYS A O 1
ATOM 2216 N N . TYR A 1 281 ? 4.340 9.634 -15.349 1.00 94.88 281 TYR A N 1
ATOM 2217 C CA . TYR A 1 281 ? 4.296 9.277 -16.771 1.00 94.88 281 TYR A CA 1
ATOM 2218 C C . TYR A 1 281 ? 5.276 8.172 -17.166 1.00 94.88 281 TYR A C 1
ATOM 2220 O O . TYR A 1 281 ? 5.216 7.703 -18.297 1.00 94.88 281 TYR A O 1
ATOM 2228 N N . PHE A 1 282 ? 6.201 7.788 -16.276 1.00 95.19 282 PHE A N 1
ATOM 2229 C CA . PHE A 1 282 ? 7.298 6.865 -16.590 1.00 95.19 282 PHE A CA 1
ATOM 2230 C C . PHE A 1 282 ? 7.982 7.192 -17.938 1.00 95.19 282 PHE A C 1
ATOM 2232 O O . PHE A 1 282 ? 8.271 6.317 -18.753 1.00 95.19 282 PHE A O 1
ATOM 2239 N N . SER A 1 283 ? 8.239 8.478 -18.181 1.00 95.06 283 SER A N 1
ATOM 2240 C CA . SER A 1 283 ? 8.683 8.993 -19.478 1.00 95.06 283 SER A CA 1
ATOM 2241 C C . SER A 1 283 ? 9.984 9.773 -19.362 1.00 95.06 283 SER A C 1
ATOM 2243 O O . SER A 1 283 ? 10.241 10.447 -18.364 1.00 95.06 283 SER A O 1
ATOM 2245 N N . ALA A 1 284 ? 10.807 9.699 -20.410 1.00 92.62 284 ALA A N 1
ATOM 2246 C CA . ALA A 1 284 ? 12.019 10.514 -20.526 1.00 92.62 284 ALA A CA 1
ATOM 2247 C C . ALA A 1 284 ? 11.716 11.975 -20.897 1.00 92.62 284 ALA A C 1
ATOM 2249 O O . ALA A 1 284 ? 12.548 12.855 -20.685 1.00 92.62 284 ALA A O 1
ATOM 2250 N N . THR A 1 285 ? 10.553 12.228 -21.504 1.00 94.00 285 THR A N 1
ATOM 2251 C CA . THR A 1 285 ? 10.196 13.533 -22.083 1.00 94.00 285 THR A CA 1
ATOM 2252 C C . THR A 1 285 ? 9.108 14.254 -21.297 1.00 94.00 285 THR A C 1
ATOM 2254 O O . THR A 1 285 ? 8.972 15.473 -21.416 1.00 94.00 285 THR A O 1
ATOM 2257 N N . LYS A 1 286 ? 8.368 13.526 -20.453 1.00 95.12 286 LYS A N 1
ATOM 2258 C CA . LYS A 1 286 ? 7.334 14.070 -19.578 1.00 95.12 286 LYS A CA 1
ATOM 2259 C C . LYS A 1 286 ? 7.569 13.623 -18.139 1.00 95.12 286 LYS A C 1
ATOM 2261 O O . LYS A 1 286 ? 7.672 12.431 -17.861 1.00 95.12 286 LYS A O 1
ATOM 2266 N N . SER A 1 287 ? 7.644 14.586 -17.222 1.00 94.88 287 SER A N 1
ATOM 2267 C CA . SER A 1 287 ? 7.862 14.314 -15.803 1.00 94.88 287 SER A CA 1
ATOM 2268 C C . SER A 1 287 ? 6.911 15.116 -14.926 1.00 94.88 287 SER A C 1
ATOM 2270 O O . SER A 1 287 ? 6.828 16.337 -15.048 1.00 94.88 287 SER A O 1
ATOM 2272 N N . GLU A 1 288 ? 6.188 14.412 -14.061 1.00 95.88 288 GLU A N 1
ATOM 2273 C CA . GLU A 1 288 ? 5.328 14.978 -13.019 1.00 95.88 288 GLU A CA 1
ATOM 2274 C C . GLU A 1 288 ? 5.440 14.069 -11.790 1.00 95.88 288 GLU A C 1
ATOM 2276 O O . GLU A 1 288 ? 4.892 12.962 -11.804 1.00 95.88 288 GLU A O 1
ATOM 2281 N N . PRO A 1 289 ? 6.194 14.488 -10.756 1.00 96.19 289 PRO A N 1
ATOM 2282 C CA . PRO A 1 289 ? 6.283 13.749 -9.506 1.00 96.19 289 PRO A CA 1
ATOM 2283 C C . PRO A 1 289 ? 4.908 13.613 -8.849 1.00 96.19 289 PRO A C 1
ATOM 2285 O O . PRO A 1 289 ? 4.200 14.605 -8.673 1.00 96.19 289 PRO A O 1
ATOM 2288 N N . ALA A 1 290 ? 4.549 12.393 -8.470 1.00 95.25 290 ALA A N 1
ATOM 2289 C CA . ALA A 1 290 ? 3.310 12.076 -7.780 1.00 95.25 290 ALA A CA 1
ATOM 2290 C C . ALA A 1 290 ? 3.518 10.918 -6.799 1.00 95.25 290 ALA A C 1
ATOM 2292 O O . ALA A 1 290 ? 4.494 10.167 -6.893 1.00 95.25 290 ALA A O 1
ATOM 2293 N N . ASP A 1 291 ? 2.581 10.778 -5.869 1.00 95.56 291 ASP A N 1
ATOM 2294 C CA . ASP A 1 291 ? 2.483 9.599 -5.018 1.00 95.56 291 ASP A CA 1
ATOM 2295 C C . ASP A 1 291 ? 1.775 8.503 -5.819 1.00 95.56 291 ASP A C 1
ATOM 2297 O O . ASP A 1 291 ? 0.644 8.697 -6.265 1.00 95.56 291 ASP A O 1
ATOM 2301 N N . LEU A 1 292 ? 2.472 7.391 -6.050 1.00 94.88 292 LEU A N 1
ATOM 2302 C CA . LEU A 1 292 ? 2.024 6.297 -6.916 1.00 94.88 292 LEU A CA 1
ATOM 2303 C C . LEU A 1 292 ? 2.041 4.964 -6.171 1.00 94.88 292 LEU A C 1
ATOM 2305 O O . LEU A 1 292 ? 2.673 4.822 -5.129 1.00 94.88 292 LEU A O 1
ATOM 2309 N N . LYS A 1 293 ? 1.405 3.953 -6.742 1.00 93.62 293 LYS A N 1
ATOM 2310 C CA . LYS A 1 293 ? 1.357 2.580 -6.265 1.00 93.62 293 LYS A CA 1
ATOM 2311 C C . LYS A 1 293 ? 2.465 1.744 -6.906 1.00 93.62 293 LYS A C 1
ATOM 2313 O O . LYS A 1 293 ? 2.569 1.643 -8.128 1.00 93.62 293 LYS A O 1
ATOM 2318 N N . ILE A 1 294 ? 3.254 1.070 -6.071 1.00 94.12 294 ILE A N 1
ATOM 2319 C CA . ILE A 1 294 ? 4.320 0.148 -6.482 1.00 94.12 294 ILE A CA 1
ATOM 2320 C C . ILE A 1 294 ? 4.191 -1.185 -5.745 1.00 94.12 294 ILE A C 1
ATOM 2322 O O . ILE A 1 294 ? 3.994 -1.215 -4.532 1.00 94.12 294 ILE A O 1
ATOM 2326 N N . GLY A 1 295 ? 4.263 -2.292 -6.482 1.00 92.56 295 GLY A N 1
ATOM 2327 C CA . GLY A 1 295 ? 4.122 -3.635 -5.922 1.00 92.56 295 GLY A CA 1
ATOM 2328 C C . GLY A 1 295 ? 5.463 -4.327 -5.713 1.00 92.56 295 GLY A C 1
ATOM 2329 O O . GLY A 1 295 ? 6.384 -4.147 -6.509 1.00 92.56 295 GLY A O 1
ATOM 2330 N N . PHE A 1 296 ? 5.551 -5.158 -4.679 1.00 91.38 296 PHE A N 1
ATOM 2331 C CA . PHE A 1 296 ? 6.708 -5.994 -4.379 1.00 91.38 296 PHE A CA 1
ATOM 2332 C C . PHE A 1 296 ? 6.285 -7.442 -4.159 1.00 91.38 296 PHE A C 1
ATOM 2334 O O . PHE A 1 296 ? 5.297 -7.727 -3.481 1.00 91.38 296 PHE A O 1
ATOM 2341 N N . TYR A 1 297 ? 7.082 -8.358 -4.703 1.00 88.88 297 TYR A N 1
ATOM 2342 C CA . TYR A 1 297 ? 6.939 -9.791 -4.479 1.00 88.88 297 TYR A CA 1
ATOM 2343 C C . TYR A 1 297 ? 8.312 -10.434 -4.304 1.00 88.88 297 TYR A C 1
ATOM 2345 O O . TYR A 1 297 ? 9.206 -10.248 -5.136 1.00 88.88 297 TYR A O 1
ATOM 2353 N N . LYS A 1 298 ? 8.484 -11.205 -3.228 1.00 87.56 298 LYS A N 1
ATOM 2354 C CA . LYS A 1 298 ? 9.713 -11.958 -2.974 1.00 87.56 298 LYS A CA 1
ATOM 2355 C C . LYS A 1 298 ? 9.592 -13.328 -3.630 1.00 87.56 298 LYS A C 1
ATOM 2357 O O . LYS A 1 298 ? 8.760 -14.129 -3.223 1.00 87.56 298 LYS A O 1
ATOM 2362 N N . VAL A 1 299 ? 10.423 -13.591 -4.635 1.00 88.12 299 VAL A N 1
ATOM 2363 C CA . VAL A 1 299 ? 10.484 -14.913 -5.277 1.00 88.12 299 VAL A CA 1
ATOM 2364 C C . VAL A 1 299 ? 11.343 -15.850 -4.430 1.00 88.12 299 VAL A C 1
ATOM 2366 O O . VAL A 1 299 ? 10.942 -16.970 -4.136 1.00 88.12 299 VAL A O 1
ATOM 2369 N N . ASP A 1 300 ? 12.515 -15.367 -4.015 1.00 89.38 300 ASP A N 1
ATOM 2370 C CA . ASP A 1 300 ? 13.454 -16.044 -3.120 1.00 89.38 300 ASP A CA 1
ATOM 2371 C C . ASP A 1 300 ? 14.376 -15.004 -2.443 1.00 89.38 300 ASP A C 1
ATOM 2373 O O . ASP A 1 300 ? 14.190 -13.796 -2.598 1.00 89.38 300 ASP A O 1
ATOM 2377 N N . ASP A 1 301 ? 15.373 -15.435 -1.667 1.00 89.19 301 ASP A N 1
ATOM 2378 C CA . ASP A 1 301 ? 16.295 -14.527 -0.957 1.00 89.19 301 ASP A CA 1
ATOM 2379 C C . ASP A 1 301 ? 17.200 -13.680 -1.865 1.00 89.19 301 ASP A C 1
ATOM 2381 O O . ASP A 1 301 ? 17.782 -12.693 -1.409 1.00 89.19 301 ASP A O 1
ATOM 2385 N N . ASN A 1 302 ? 17.328 -14.055 -3.136 1.00 94.12 302 ASN A N 1
ATOM 2386 C CA . ASN A 1 302 ? 18.173 -13.396 -4.125 1.00 94.12 302 ASN A CA 1
ATOM 2387 C C . ASN A 1 302 ? 17.378 -12.815 -5.297 1.00 94.12 302 ASN A C 1
ATOM 2389 O O . ASN A 1 302 ? 17.983 -12.186 -6.166 1.00 94.12 302 ASN A O 1
ATOM 2393 N N . THR A 1 303 ? 16.056 -12.988 -5.324 1.00 94.31 303 THR A N 1
ATOM 2394 C CA . THR A 1 303 ? 15.192 -12.556 -6.421 1.00 94.31 303 THR A CA 1
ATOM 2395 C C . THR A 1 303 ? 13.919 -11.901 -5.902 1.00 94.31 303 THR A C 1
ATOM 2397 O O . 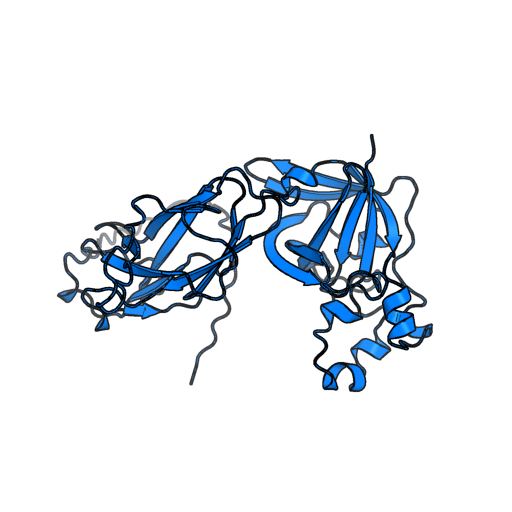THR A 1 303 ? 13.144 -12.507 -5.158 1.00 94.31 303 THR A O 1
ATOM 2400 N N . ILE A 1 304 ? 13.650 -10.692 -6.390 1.00 94.19 304 ILE A N 1
ATOM 2401 C CA . ILE A 1 304 ? 12.375 -9.997 -6.182 1.00 94.19 304 ILE A CA 1
ATOM 2402 C C . ILE A 1 304 ? 11.792 -9.575 -7.526 1.00 94.19 304 ILE A C 1
ATOM 2404 O O . ILE A 1 304 ? 12.524 -9.359 -8.496 1.00 94.19 304 ILE A O 1
ATOM 2408 N N . ASN A 1 305 ? 10.475 -9.422 -7.561 1.00 93.50 305 ASN A N 1
ATOM 2409 C CA . ASN A 1 305 ? 9.778 -8.738 -8.637 1.00 93.50 305 ASN A CA 1
ATOM 2410 C C . ASN A 1 305 ? 9.224 -7.413 -8.114 1.00 93.50 305 ASN A C 1
ATOM 2412 O O . ASN A 1 305 ? 8.648 -7.362 -7.025 1.00 93.50 305 ASN A O 1
ATOM 2416 N N . ILE A 1 306 ? 9.395 -6.358 -8.907 1.00 95.06 306 ILE A N 1
ATOM 2417 C CA . ILE A 1 306 ? 8.809 -5.040 -8.660 1.00 95.06 306 ILE A CA 1
ATOM 2418 C C . ILE A 1 306 ? 7.780 -4.761 -9.753 1.00 95.06 306 ILE A C 1
ATOM 2420 O O . ILE A 1 306 ? 8.069 -4.904 -10.943 1.00 95.06 306 ILE A O 1
ATOM 2424 N N . PHE A 1 307 ? 6.583 -4.360 -9.338 1.00 93.88 307 PHE A N 1
ATOM 2425 C CA . PHE A 1 307 ? 5.422 -4.148 -10.195 1.00 93.88 307 PHE A CA 1
ATOM 2426 C C . PHE A 1 307 ? 5.154 -2.649 -10.310 1.00 93.88 307 PHE A C 1
ATOM 2428 O O . PHE A 1 307 ? 4.701 -2.012 -9.357 1.00 93.88 307 PHE A O 1
ATOM 2435 N N . ILE A 1 308 ? 5.432 -2.089 -11.485 1.00 94.44 308 ILE A N 1
ATOM 2436 C CA . ILE A 1 308 ? 5.118 -0.703 -11.839 1.00 94.44 308 ILE A CA 1
ATOM 2437 C C . ILE A 1 308 ? 3.798 -0.729 -12.606 1.00 94.44 308 ILE A C 1
ATOM 2439 O O . ILE A 1 308 ? 3.764 -0.886 -13.826 1.00 94.44 308 ILE A O 1
ATOM 2443 N N . HIS A 1 309 ? 2.701 -0.703 -11.850 1.00 89.25 309 HIS A N 1
ATOM 2444 C CA . HIS A 1 309 ? 1.341 -0.867 -12.373 1.00 89.25 309 HIS A CA 1
ATOM 2445 C C . HIS A 1 309 ? 0.543 0.440 -12.369 1.00 89.25 309 HIS A C 1
ATOM 2447 O O . HIS A 1 309 ? -0.460 0.535 -13.063 1.00 89.25 309 HIS A O 1
ATOM 2453 N N . GLU A 1 310 ? 0.976 1.463 -11.632 1.00 89.69 310 GLU A N 1
ATOM 2454 C CA . GLU A 1 310 ? 0.343 2.780 -11.667 1.00 89.69 310 GLU A CA 1
ATOM 2455 C C . GLU A 1 310 ? 1.253 3.797 -12.353 1.00 89.69 310 GLU A C 1
ATOM 2457 O O . GLU A 1 310 ? 2.273 4.220 -11.816 1.00 89.69 310 GLU A O 1
ATOM 2462 N N . TYR A 1 311 ? 0.873 4.166 -13.572 1.00 91.44 311 TYR A N 1
ATOM 2463 C CA . TYR A 1 311 ? 1.459 5.249 -14.351 1.00 91.44 311 TYR A CA 1
ATOM 2464 C C . TYR A 1 311 ? 0.481 5.636 -15.470 1.00 91.44 311 TYR A C 1
ATOM 2466 O O . TYR A 1 311 ? -0.487 4.923 -15.742 1.00 91.44 311 TYR A O 1
ATOM 2474 N N . VAL A 1 312 ? 0.720 6.774 -16.117 1.00 91.12 312 VAL A N 1
ATOM 2475 C CA . VAL A 1 312 ? -0.035 7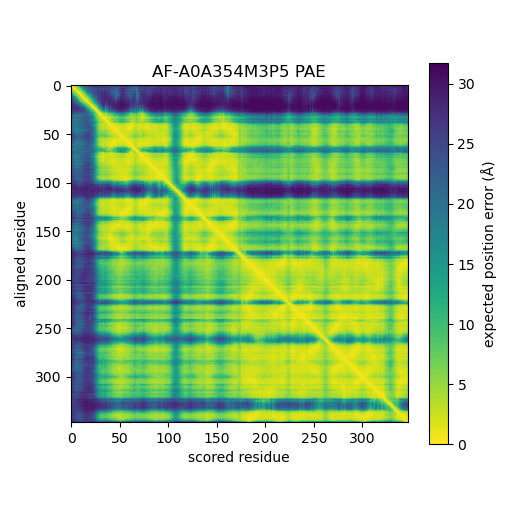.222 -17.292 1.00 91.12 312 VAL A CA 1
ATOM 2476 C C . VAL A 1 312 ? 0.840 7.036 -18.535 1.00 91.12 312 VAL A C 1
ATOM 2478 O O . VAL A 1 312 ? 1.789 7.805 -18.701 1.00 91.12 312 VAL A O 1
ATOM 2481 N N . PRO A 1 313 ? 0.538 6.050 -19.401 1.00 90.56 313 PRO A N 1
ATOM 2482 C CA . PRO A 1 313 ? 1.270 5.786 -20.638 1.00 90.56 313 PRO A CA 1
ATOM 2483 C C . PRO A 1 313 ? 1.460 7.025 -21.525 1.00 90.56 313 PRO A C 1
ATOM 2485 O O . PRO A 1 313 ? 0.505 7.756 -21.804 1.00 90.56 313 PRO A O 1
ATOM 2488 N N . THR A 1 314 ? 2.687 7.246 -22.005 1.00 90.69 314 THR A N 1
ATOM 2489 C CA . THR A 1 314 ? 2.993 8.270 -23.027 1.00 90.69 314 THR A CA 1
ATOM 2490 C C . THR A 1 314 ? 3.925 7.758 -24.115 1.00 90.69 314 THR A C 1
ATOM 2492 O O . THR A 1 314 ? 3.670 7.994 -25.291 1.00 90.69 314 THR A O 1
ATOM 2495 N N . ASP A 1 315 ? 5.000 7.069 -23.727 1.00 91.00 315 ASP A N 1
ATOM 2496 C CA . ASP A 1 315 ? 6.076 6.665 -24.644 1.00 91.00 315 ASP A CA 1
ATOM 2497 C C . ASP A 1 315 ? 5.874 5.230 -25.171 1.00 91.00 315 ASP A C 1
ATOM 2499 O O . ASP A 1 315 ? 6.410 4.853 -26.214 1.00 91.00 315 ASP A O 1
ATOM 2503 N N . PHE A 1 316 ? 5.090 4.445 -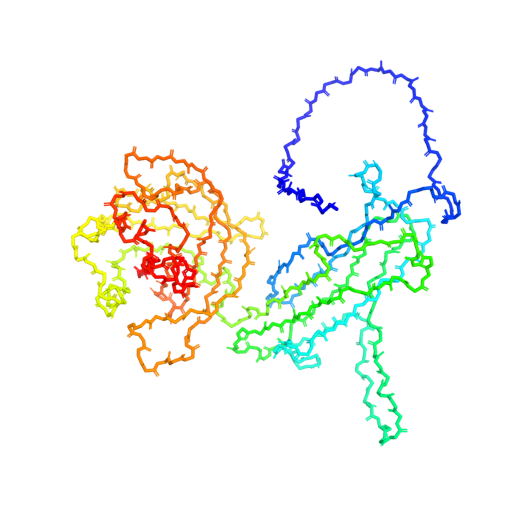24.434 1.00 92.88 316 PHE A N 1
ATOM 2504 C CA . PHE A 1 316 ? 4.710 3.055 -24.670 1.00 92.88 316 PHE A CA 1
ATOM 2505 C C . PHE A 1 316 ? 3.294 2.852 -24.104 1.00 92.88 316 PHE A C 1
ATOM 2507 O O . PHE A 1 316 ? 2.899 3.586 -23.202 1.00 92.88 316 PHE A O 1
ATOM 2514 N N . PHE A 1 317 ? 2.537 1.896 -24.640 1.00 91.62 317 PHE A N 1
ATOM 2515 C CA . PHE A 1 317 ? 1.114 1.615 -24.400 1.00 91.62 317 PHE A CA 1
ATOM 2516 C C . PHE A 1 317 ? 0.139 2.774 -24.659 1.00 91.62 317 PHE A C 1
ATOM 2518 O O . PHE A 1 317 ? -1.024 2.690 -24.273 1.00 91.62 317 PHE A O 1
ATOM 2525 N N . TYR A 1 318 ? 0.572 3.876 -25.276 1.00 89.31 318 TYR A N 1
ATOM 2526 C CA . TYR A 1 318 ? -0.261 5.070 -25.418 1.00 89.31 318 TYR A CA 1
ATOM 2527 C C . 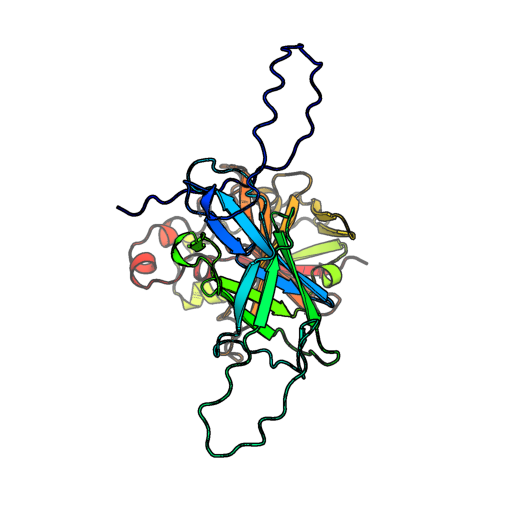TYR A 1 318 ? -1.516 4.811 -26.257 1.00 89.31 318 TYR A C 1
ATOM 2529 O O . TYR A 1 318 ? -2.601 5.264 -25.889 1.00 89.31 318 TYR A O 1
ATOM 2537 N N . SER A 1 319 ? -1.388 4.106 -27.382 1.00 88.88 319 SER A N 1
ATOM 2538 C CA . SER A 1 319 ? -2.520 3.874 -28.278 1.00 88.88 319 SER A CA 1
ATOM 2539 C C . SER A 1 319 ? -3.545 2.938 -27.644 1.00 88.88 319 SER A C 1
ATOM 2541 O O . SER A 1 319 ? -4.725 3.274 -27.621 1.00 88.88 319 SER A O 1
ATOM 2543 N N . SER A 1 320 ? -3.099 1.826 -27.060 1.00 87.50 320 SER A N 1
ATOM 2544 C CA . SER A 1 320 ? -3.975 0.833 -26.427 1.00 87.50 320 SER A CA 1
ATOM 2545 C C . SER A 1 320 ? -4.596 1.360 -25.137 1.00 87.50 320 SER A C 1
ATOM 2547 O O . SER A 1 320 ? -5.755 1.078 -24.857 1.00 87.50 320 SER A O 1
ATOM 2549 N N . PHE A 1 321 ? -3.869 2.173 -24.365 1.00 83.38 321 PHE A N 1
ATOM 2550 C CA . PHE A 1 321 ? -4.403 2.796 -23.151 1.00 83.38 321 PHE A CA 1
ATOM 2551 C C . PHE A 1 321 ? -5.552 3.771 -23.442 1.00 83.38 321 PHE A C 1
ATOM 2553 O O . PHE A 1 321 ? -6.462 3.908 -22.629 1.00 83.38 321 PHE A O 1
ATOM 2560 N N . ASN A 1 322 ? -5.517 4.449 -24.594 1.00 81.69 322 ASN A N 1
ATOM 2561 C CA . ASN A 1 322 ? -6.572 5.373 -25.019 1.00 81.69 322 ASN A CA 1
ATOM 2562 C C . ASN A 1 322 ? -7.644 4.712 -25.902 1.00 81.69 322 ASN A C 1
ATOM 2564 O O . ASN A 1 322 ? -8.580 5.394 -26.325 1.00 81.69 322 ASN A O 1
ATOM 2568 N N . ASP A 1 323 ? -7.525 3.415 -26.192 1.00 78.56 323 ASP A N 1
ATOM 2569 C CA . ASP A 1 323 ? -8.530 2.680 -26.952 1.00 78.56 323 ASP A CA 1
ATOM 2570 C C . ASP A 1 323 ? -9.737 2.347 -26.061 1.00 78.56 323 ASP A C 1
ATOM 2572 O O . ASP A 1 323 ? -9.624 1.782 -24.969 1.00 78.56 323 ASP A O 1
ATOM 2576 N N . THR A 1 324 ? -10.929 2.675 -26.556 1.00 62.62 324 THR A N 1
ATOM 2577 C CA . THR A 1 324 ? -12.208 2.356 -25.919 1.00 62.62 324 THR A CA 1
ATOM 2578 C C . THR A 1 324 ? -12.410 0.859 -25.694 1.00 62.62 324 THR A C 1
ATOM 2580 O O . THR A 1 324 ? -13.098 0.498 -24.743 1.00 62.62 324 THR A O 1
ATOM 2583 N N . PHE A 1 325 ? -11.783 -0.012 -26.495 1.00 63.78 325 PHE A N 1
ATOM 2584 C CA . PHE A 1 325 ? -11.871 -1.464 -26.325 1.00 63.78 325 PHE A CA 1
ATOM 2585 C C . PHE A 1 325 ? -11.409 -1.916 -24.931 1.00 63.78 325 PHE A C 1
ATOM 2587 O O . PHE A 1 325 ? -12.115 -2.660 -24.254 1.00 63.78 325 PHE A O 1
ATOM 2594 N N . PHE A 1 326 ? -10.271 -1.413 -24.446 1.00 59.78 326 PHE A N 1
ATOM 2595 C CA . PHE A 1 326 ? -9.781 -1.742 -23.102 1.00 59.78 326 PHE A CA 1
ATOM 2596 C C . PHE A 1 326 ? -10.558 -1.010 -21.994 1.00 59.78 326 PHE A C 1
ATOM 2598 O O . PHE A 1 326 ? -10.609 -1.491 -20.862 1.00 59.78 326 PHE A O 1
ATOM 2605 N N . GLY A 1 327 ? -11.220 0.106 -22.323 1.00 52.59 327 GLY A N 1
ATOM 2606 C CA . GLY A 1 327 ? -12.127 0.822 -21.421 1.00 52.59 327 GLY A CA 1
ATOM 2607 C C . GLY A 1 327 ? -13.473 0.119 -21.185 1.00 52.59 327 GLY A C 1
ATOM 2608 O O . GLY A 1 327 ? -14.028 0.228 -20.094 1.00 52.59 327 GLY A O 1
ATOM 2609 N N . GLU A 1 328 ? -13.996 -0.625 -22.167 1.00 50.78 328 GLU A N 1
ATOM 2610 C CA . GLU A 1 328 ? -15.298 -1.315 -22.079 1.00 50.78 328 GLU A CA 1
ATOM 2611 C C . GLU A 1 328 ? -15.255 -2.617 -21.266 1.00 50.78 328 GLU A C 1
ATOM 2613 O O . GLU A 1 328 ? -16.248 -2.990 -20.640 1.00 50.78 328 GLU A O 1
ATOM 2618 N N . TRP A 1 329 ? -14.106 -3.296 -21.217 1.00 51.12 329 TRP A N 1
ATOM 2619 C CA . TRP A 1 329 ? -13.960 -4.562 -20.488 1.00 51.12 329 TRP A CA 1
ATOM 2620 C C . TRP A 1 329 ? -13.744 -4.406 -18.977 1.00 51.12 329 TRP A C 1
ATOM 2622 O O . TRP A 1 329 ? -13.616 -5.410 -18.278 1.00 51.12 329 TRP A O 1
ATOM 2632 N N . ASN A 1 330 ? -13.722 -3.177 -18.446 1.00 46.44 330 ASN A N 1
ATOM 2633 C CA . ASN A 1 330 ? -13.515 -2.906 -17.017 1.00 46.44 330 ASN A CA 1
ATOM 2634 C C . ASN A 1 330 ? -12.249 -3.582 -16.443 1.00 46.44 330 ASN A C 1
ATOM 2636 O O . ASN A 1 330 ? -12.140 -3.787 -15.231 1.00 46.44 330 ASN A O 1
ATOM 2640 N N . PHE A 1 331 ? -11.276 -3.921 -17.299 1.00 51.59 331 PHE A N 1
ATOM 2641 C CA . PHE A 1 331 ? -9.940 -4.252 -16.842 1.00 51.59 331 PHE A CA 1
ATOM 2642 C C . PHE A 1 331 ? -9.419 -2.990 -16.172 1.00 51.59 331 PHE A C 1
ATOM 2644 O O . PHE A 1 331 ? -9.148 -1.997 -16.844 1.00 51.59 331 PHE A O 1
ATOM 2651 N N . ASN A 1 332 ? -9.307 -2.995 -14.845 1.00 47.91 332 ASN A N 1
ATOM 2652 C CA . ASN A 1 332 ? -8.568 -1.951 -14.155 1.00 47.91 332 ASN A CA 1
ATOM 2653 C C . ASN A 1 332 ? -7.200 -1.849 -14.852 1.00 47.91 332 ASN A C 1
ATOM 2655 O O . ASN A 1 332 ? -6.381 -2.773 -14.761 1.00 47.91 332 ASN A O 1
ATOM 2659 N N . ALA A 1 333 ? -6.981 -0.733 -15.559 1.00 53.47 333 ALA A N 1
ATOM 2660 C CA . ALA A 1 333 ? -5.823 -0.467 -16.414 1.00 53.47 333 ALA A CA 1
ATOM 2661 C C . ALA A 1 333 ? -4.451 -0.822 -15.794 1.00 53.47 333 ALA A C 1
ATOM 2663 O O . ALA A 1 333 ? -3.574 -1.249 -16.551 1.00 53.47 333 ALA A O 1
ATOM 2664 N N . PRO A 1 334 ? -4.249 -0.754 -14.455 1.00 51.59 334 PRO A N 1
ATOM 2665 C CA . PRO A 1 334 ? -3.001 -1.181 -13.828 1.00 51.59 334 PRO A CA 1
ATOM 2666 C C . PRO A 1 334 ? -2.588 -2.636 -14.086 1.00 51.59 334 PRO A C 1
ATOM 2668 O O . PRO A 1 334 ? -1.399 -2.936 -14.095 1.00 51.59 334 PRO A O 1
ATOM 2671 N N . SER A 1 335 ? -3.543 -3.552 -14.286 1.00 61.38 335 SER A N 1
ATOM 2672 C CA . SER A 1 335 ? -3.248 -4.985 -14.467 1.00 61.38 335 SER A CA 1
ATOM 2673 C C . SER A 1 335 ? -2.852 -5.355 -15.900 1.00 61.38 335 SER A C 1
ATOM 2675 O O . SER A 1 335 ? -2.011 -6.230 -16.093 1.00 61.38 335 SER A O 1
ATOM 2677 N N . VAL A 1 336 ? -3.418 -4.669 -16.898 1.00 74.94 336 VAL A N 1
ATOM 2678 C CA . VAL A 1 336 ? -3.186 -4.959 -18.324 1.00 74.94 336 VAL A CA 1
ATOM 2679 C C . VAL A 1 336 ? -1.870 -4.356 -18.797 1.00 74.94 336 VAL A C 1
ATOM 2681 O O . VAL A 1 336 ? -1.047 -5.051 -19.386 1.00 74.94 336 VAL A O 1
ATOM 2684 N N . PHE A 1 337 ? -1.646 -3.075 -18.504 1.00 84.56 337 PHE A N 1
ATOM 2685 C CA . PHE A 1 337 ? -0.460 -2.348 -18.967 1.00 84.56 337 PHE A CA 1
ATOM 2686 C C . PHE A 1 337 ? 0.663 -2.324 -17.926 1.00 84.56 337 PHE A C 1
ATOM 2688 O O . PHE A 1 337 ? 1.745 -1.804 -18.187 1.00 84.56 337 PHE A O 1
ATOM 2695 N N . GLY A 1 338 ? 0.442 -2.877 -16.734 1.00 88.81 338 GLY A N 1
ATOM 2696 C CA . GLY A 1 338 ? 1.452 -2.925 -15.686 1.00 88.81 338 GLY A CA 1
ATOM 2697 C C . GLY A 1 338 ? 2.736 -3.618 -16.143 1.00 88.81 338 GLY A C 1
ATOM 2698 O O . GLY A 1 338 ? 2.684 -4.615 -16.859 1.00 88.81 338 GLY A O 1
ATOM 2699 N N . ILE A 1 339 ? 3.897 -3.099 -15.739 1.00 92.31 339 ILE A N 1
ATOM 2700 C CA . ILE A 1 339 ? 5.200 -3.690 -16.065 1.00 92.31 339 ILE A CA 1
ATOM 2701 C C . ILE A 1 339 ? 5.776 -4.359 -14.820 1.00 92.31 339 ILE A C 1
ATOM 2703 O O . ILE A 1 339 ? 5.950 -3.722 -13.779 1.00 92.31 339 ILE A O 1
ATOM 2707 N N . THR A 1 340 ? 6.129 -5.637 -14.943 1.00 93.25 340 THR A N 1
ATOM 2708 C CA . THR A 1 340 ? 6.812 -6.391 -13.891 1.00 93.25 340 THR A CA 1
ATOM 2709 C C . THR A 1 340 ? 8.287 -6.545 -14.228 1.00 93.25 340 THR A C 1
ATOM 2711 O O . THR A 1 340 ? 8.649 -7.102 -15.266 1.00 93.25 340 THR A O 1
ATOM 2714 N N . TYR A 1 341 ? 9.147 -6.086 -13.326 1.00 96.00 341 TYR A N 1
ATOM 2715 C CA . TYR A 1 341 ? 10.595 -6.184 -13.448 1.00 96.00 341 TYR A CA 1
ATOM 2716 C C . TYR A 1 341 ? 11.151 -7.209 -12.468 1.00 96.00 341 TYR A C 1
ATOM 2718 O O . TYR A 1 341 ? 10.905 -7.118 -11.267 1.00 96.00 341 TYR A O 1
ATOM 2726 N N . LYS A 1 342 ? 11.980 -8.128 -12.968 1.00 96.44 342 LYS A N 1
ATOM 2727 C CA . LYS A 1 342 ? 12.824 -8.981 -12.129 1.00 96.44 342 LYS A CA 1
ATOM 2728 C C . LYS A 1 342 ? 14.058 -8.211 -11.681 1.00 96.44 342 LYS A C 1
ATOM 2730 O O . LYS A 1 342 ? 14.775 -7.656 -12.518 1.00 96.44 342 LYS A O 1
ATOM 2735 N N . PHE A 1 343 ? 14.359 -8.303 -10.392 1.00 97.81 343 PHE A N 1
ATOM 2736 C CA . PHE A 1 343 ? 15.607 -7.852 -9.798 1.00 97.81 343 PHE A CA 1
ATOM 2737 C C . PHE A 1 343 ? 16.337 -9.002 -9.107 1.00 97.81 343 PHE A C 1
ATOM 2739 O O . PHE A 1 343 ? 15.718 -9.947 -8.614 1.00 97.81 343 PHE A O 1
ATOM 2746 N N . THR A 1 344 ? 17.664 -8.908 -9.051 1.00 97.62 344 THR A N 1
ATOM 2747 C CA . THR A 1 344 ? 18.520 -9.847 -8.317 1.00 97.62 344 THR A CA 1
ATOM 2748 C C . THR A 1 344 ? 19.374 -9.129 -7.292 1.00 97.62 344 THR A C 1
ATOM 2750 O O . THR A 1 344 ? 19.855 -8.027 -7.554 1.00 97.62 344 THR A O 1
ATOM 2753 N N . ARG A 1 345 ? 19.591 -9.760 -6.143 1.00 96.31 345 ARG A N 1
ATOM 2754 C CA . ARG A 1 345 ? 20.373 -9.182 -5.052 1.00 96.31 345 ARG A CA 1
ATOM 2755 C C . ARG A 1 345 ? 21.836 -8.974 -5.454 1.00 96.31 345 ARG A C 1
ATOM 2757 O O . ARG A 1 345 ? 22.429 -9.831 -6.108 1.00 96.31 345 ARG A O 1
ATOM 2764 N N . ILE A 1 346 ? 22.411 -7.847 -5.047 1.00 93.62 346 ILE A N 1
ATOM 2765 C CA . ILE A 1 346 ? 23.850 -7.574 -5.112 1.00 93.62 346 ILE A CA 1
ATOM 2766 C C . ILE A 1 346 ? 24.448 -7.988 -3.765 1.00 93.62 346 ILE A C 1
ATOM 2768 O O . ILE A 1 346 ? 23.930 -7.585 -2.722 1.00 93.62 346 ILE A O 1
ATOM 2772 N N . GLN A 1 347 ? 25.478 -8.836 -3.803 1.00 76.56 347 GLN A N 1
ATOM 2773 C CA . GLN A 1 347 ? 26.191 -9.306 -2.610 1.00 76.56 347 GLN A CA 1
ATOM 2774 C C . GLN A 1 347 ? 27.202 -8.286 -2.102 1.00 76.56 347 GLN A C 1
ATOM 2776 O O . GLN A 1 347 ? 27.846 -7.630 -2.954 1.00 76.56 347 GLN A O 1
#

Organism: NCBI:txid1099853

Foldseek 3Di:
DDDDDDDDPDDDDDDDDDDDDDPPPPPPPQDLDPVPDPFAKEKAWPDQEDEDQFKDKTKIFIATPVVRDQRAANAKWWWWKDWDPPWQDDEPAFKHKPPDDDDPPPDPDDDPPRPTDTFIAGHRGRMGIIMMGGHDPDQDKTKTKMAIDAIPPPSVSYDYDPHRIHIYIHQNNCGPLVNVAAKKFWDAWDQPVLCVVVVPDPVQCVQPQGDGDPQWIWGFDDDPVFTKIATPTDGLCCLFVVDRMWTKDWDDWDFADRVVPVVCPRGDTWTKIWTFQTAQASDPVDGDTGTWIKTWDDPDSFKIKIKQQGHQYDRHCPVVVPDCVVVVVPPPSSRRPITIIMITGDD

pLDDT: mean 81.39, std 19.9, range [25.05, 98.12]

Nearest PDB structures (foldseek):
  2qvk-assembly1_A  TM=7.374E-01  e=3.118E-06  Canis lupus familiaris
  5t9g-assembly1_A  TM=4.368E-01  e=1.781E-03  Bacteroides uniformis
  4y2o-assembly1_A  TM=3.415E-01  e=7.478E-04  Escherichia coli ETEC H10407
  4ncd-assembly1_A  TM=3.220E-01  e=1.687E-03  Escherichia coli P0301867.5
  5t9a-assembly2_B  TM=4.369E-01  e=1.939E-02  Bacteroides uniformis